Protein AF-A0A150GV22-F1 (afdb_monomer_lite)

InterPro domains:
  IPR053324 Hydrophobic Surface Structural Protein [PTHR48128] (61-179)

Structure (mmCIF, N/CA/C/O backbone):
data_AF-A0A150GV22-F1
#
_entry.id   AF-A0A150GV22-F1
#
loop_
_atom_site.group_PDB
_atom_site.id
_atom_site.type_symbol
_atom_site.label_atom_id
_atom_site.label_alt_id
_atom_site.label_comp_id
_atom_site.label_asym_id
_atom_site.label_entity_id
_atom_site.label_seq_id
_atom_site.pdbx_PDB_ins_code
_atom_site.Cartn_x
_atom_site.Cartn_y
_atom_site.Cartn_z
_atom_site.occupancy
_atom_site.B_iso_or_equiv
_atom_site.auth_seq_id
_atom_site.auth_comp_id
_atom_site.auth_asym_id
_atom_site.auth_atom_id
_atom_site.pdbx_PDB_model_num
ATOM 1 N N . MET A 1 1 ? -44.057 -22.275 -47.783 1.00 47.88 1 MET A N 1
ATOM 2 C CA . MET A 1 1 ? -43.041 -21.551 -48.582 1.00 47.88 1 MET A CA 1
ATOM 3 C C . MET A 1 1 ? -43.698 -20.245 -49.014 1.00 47.88 1 MET A C 1
ATOM 5 O O . MET A 1 1 ? -44.802 -20.353 -49.533 1.00 47.88 1 MET A O 1
ATOM 9 N N . PRO A 1 2 ? -43.151 -19.055 -48.703 1.00 48.06 2 PRO A N 1
ATOM 10 C CA . PRO A 1 2 ? -41.735 -18.721 -48.800 1.00 48.06 2 PRO A CA 1
ATOM 11 C C . PRO A 1 2 ? -41.064 -18.335 -47.472 1.00 48.06 2 PRO A C 1
ATOM 13 O O . PRO A 1 2 ? -41.699 -18.080 -46.454 1.00 48.06 2 PRO A O 1
ATOM 16 N N . LEU A 1 3 ? -39.740 -18.381 -47.546 1.00 42.75 3 LEU A N 1
ATOM 17 C CA . LEU A 1 3 ? -38.721 -18.122 -46.542 1.00 42.75 3 LEU A CA 1
ATOM 18 C C . LEU A 1 3 ? -38.362 -16.625 -46.622 1.00 42.75 3 LEU A C 1
ATOM 20 O O . LEU A 1 3 ? -37.995 -16.167 -47.702 1.00 42.75 3 LEU A O 1
ATOM 24 N N . LEU A 1 4 ? -38.458 -15.864 -45.530 1.00 41.78 4 LEU A N 1
ATOM 25 C CA . LEU A 1 4 ? -37.914 -14.502 -45.458 1.00 41.78 4 LEU A CA 1
ATOM 26 C C . LEU A 1 4 ? -36.919 -14.429 -44.302 1.00 41.78 4 LEU A C 1
ATOM 28 O O . LEU A 1 4 ? -37.244 -14.695 -43.148 1.00 41.78 4 LEU A O 1
ATOM 32 N N . ALA A 1 5 ? -35.674 -14.166 -44.688 1.00 40.81 5 ALA A N 1
ATOM 33 C CA . ALA A 1 5 ? -34.475 -14.237 -43.878 1.00 40.81 5 ALA A CA 1
ATOM 34 C C . ALA A 1 5 ? -34.434 -13.139 -42.806 1.00 40.81 5 ALA A C 1
ATOM 36 O O . ALA A 1 5 ? -34.593 -11.956 -43.104 1.00 40.81 5 ALA A O 1
ATOM 37 N N . ALA A 1 6 ? -34.152 -13.537 -41.566 1.00 40.03 6 ALA A N 1
ATOM 38 C CA . ALA A 1 6 ? -33.748 -12.627 -40.507 1.00 40.03 6 ALA A CA 1
ATOM 39 C C . ALA A 1 6 ? -32.281 -12.229 -40.734 1.00 40.03 6 ALA A C 1
ATOM 41 O O . ALA A 1 6 ? -31.369 -13.029 -40.529 1.00 40.03 6 ALA A O 1
ATOM 42 N N . ILE A 1 7 ? -32.053 -10.998 -41.190 1.00 42.38 7 ILE A N 1
ATOM 43 C CA . ILE A 1 7 ? -30.718 -10.399 -41.252 1.00 42.38 7 ILE A CA 1
ATOM 44 C C . ILE A 1 7 ? -30.379 -9.923 -39.837 1.00 42.38 7 ILE A C 1
ATOM 46 O O . ILE A 1 7 ? -30.923 -8.931 -39.355 1.00 42.38 7 ILE A O 1
ATOM 50 N N . ALA A 1 8 ? -29.501 -10.658 -39.157 1.00 40.72 8 ALA A N 1
ATOM 51 C CA . ALA A 1 8 ? -28.917 -10.231 -37.895 1.00 40.72 8 ALA A CA 1
ATOM 52 C C . ALA A 1 8 ? -27.996 -9.027 -38.153 1.00 40.72 8 ALA A C 1
ATOM 54 O O . ALA A 1 8 ? -26.940 -9.169 -38.772 1.00 40.72 8 ALA A O 1
ATOM 55 N N . LEU A 1 9 ? -28.389 -7.837 -37.685 1.00 42.25 9 LEU A N 1
ATOM 56 C CA . LEU A 1 9 ? -27.465 -6.713 -37.550 1.00 42.25 9 LEU A CA 1
ATOM 57 C C . LEU A 1 9 ? -26.430 -7.079 -36.478 1.00 42.25 9 LEU A C 1
ATOM 59 O O . LEU A 1 9 ? -26.690 -6.982 -35.280 1.00 42.25 9 LEU A O 1
ATOM 63 N N . LEU A 1 10 ? -25.247 -7.505 -36.919 1.00 40.56 10 LEU A N 1
ATOM 64 C CA . LEU A 1 10 ? -24.036 -7.496 -36.108 1.00 40.56 10 LEU A CA 1
ATOM 65 C C . LEU A 1 10 ? -23.731 -6.039 -35.749 1.00 40.56 10 LEU A C 1
ATOM 67 O O . LEU A 1 10 ? -23.222 -5.277 -36.570 1.00 40.56 10 LEU A O 1
ATOM 71 N N . ALA A 1 11 ? -24.074 -5.644 -34.524 1.00 41.84 11 ALA A N 1
ATOM 72 C CA . ALA A 1 11 ? -23.573 -4.416 -33.936 1.00 41.84 11 ALA A CA 1
ATOM 73 C C . ALA A 1 11 ? -22.048 -4.544 -33.823 1.00 41.84 11 ALA A C 1
ATOM 75 O O . ALA A 1 11 ? -21.532 -5.281 -32.983 1.00 41.84 11 ALA A O 1
ATOM 76 N N . LEU A 1 12 ? -21.328 -3.854 -34.708 1.00 45.47 12 LEU A N 1
ATOM 77 C CA . LEU A 1 12 ? -19.899 -3.619 -34.563 1.00 45.47 12 LEU A CA 1
ATOM 78 C C . LEU A 1 12 ? -19.707 -2.800 -33.285 1.00 45.47 12 LEU A C 1
ATOM 80 O O . LEU A 1 12 ? -19.933 -1.592 -33.266 1.00 45.47 12 LEU A O 1
ATOM 84 N N . VAL A 1 13 ? -19.330 -3.479 -32.203 1.00 40.16 13 VAL A N 1
ATOM 85 C CA . VAL A 1 13 ? -18.795 -2.830 -31.008 1.00 40.16 13 VAL A CA 1
ATOM 86 C C . VAL A 1 13 ? -17.559 -2.052 -31.464 1.00 40.16 13 VAL A C 1
ATOM 88 O O . VAL A 1 13 ? -16.665 -2.665 -32.057 1.00 40.16 13 VAL A O 1
ATOM 91 N N . PRO A 1 14 ? -17.481 -0.727 -31.254 1.00 39.31 14 PRO A N 1
ATOM 92 C CA . PRO A 1 14 ? -16.266 0.001 -31.561 1.00 39.31 14 PRO A CA 1
ATOM 93 C C . PRO A 1 14 ? -15.160 -0.568 -30.675 1.00 39.31 14 PRO A C 1
ATOM 95 O O . PRO A 1 14 ? -15.209 -0.466 -29.449 1.00 39.31 14 PRO A O 1
ATOM 98 N N . ILE A 1 15 ? -14.186 -1.219 -31.311 1.00 41.31 15 ILE A N 1
ATOM 99 C CA . ILE A 1 15 ? -12.932 -1.611 -30.678 1.00 41.31 15 ILE A CA 1
ATOM 100 C C . ILE A 1 15 ? -12.346 -0.313 -30.134 1.00 41.31 15 ILE A C 1
ATOM 102 O O . ILE A 1 15 ? -11.991 0.578 -30.906 1.00 41.31 15 ILE A O 1
ATOM 106 N N . ALA A 1 16 ? -12.317 -0.178 -28.808 1.00 37.03 16 ALA A N 1
ATOM 107 C CA . ALA A 1 16 ? -11.602 0.901 -28.159 1.00 37.03 16 ALA A CA 1
ATOM 108 C C . ALA A 1 16 ? -10.156 0.823 -28.651 1.00 37.03 16 ALA A C 1
ATOM 110 O O . ALA A 1 16 ? -9.442 -0.135 -28.353 1.00 37.03 16 ALA A O 1
ATOM 111 N N . VAL A 1 17 ? -9.757 1.791 -29.474 1.00 37.41 17 VAL A N 1
ATOM 112 C CA . VAL A 1 17 ? -8.362 1.973 -29.860 1.00 37.41 17 VAL A CA 1
ATOM 113 C C . VAL A 1 17 ? -7.631 2.231 -28.551 1.00 37.41 17 VAL A C 1
ATOM 115 O O . VAL A 1 17 ? -7.856 3.259 -27.911 1.00 37.41 17 VAL A O 1
ATOM 118 N N . ALA A 1 18 ? -6.854 1.246 -28.097 1.00 40.97 18 ALA A N 1
ATOM 119 C CA . ALA A 1 18 ? -5.985 1.408 -26.947 1.00 40.97 18 ALA A CA 1
ATOM 120 C C . ALA A 1 18 ? -5.143 2.658 -27.210 1.00 40.97 18 ALA A C 1
ATOM 122 O O . ALA A 1 18 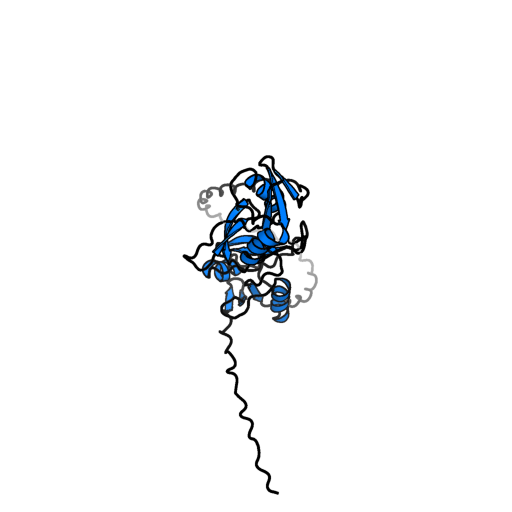? -4.474 2.735 -28.239 1.00 40.97 18 ALA A O 1
ATOM 123 N N . ALA A 1 19 ? -5.251 3.657 -26.332 1.00 43.94 19 ALA A N 1
ATOM 124 C CA . ALA A 1 19 ? -4.360 4.805 -26.368 1.00 43.94 19 ALA A CA 1
ATOM 125 C C . ALA A 1 19 ? -2.926 4.269 -26.444 1.00 43.94 19 ALA A C 1
ATOM 127 O O . ALA A 1 19 ? -2.583 3.385 -25.652 1.00 43.94 19 ALA A O 1
ATOM 128 N N . ASP A 1 20 ? -2.145 4.746 -27.419 1.00 44.72 20 ASP A N 1
ATOM 129 C CA . ASP A 1 20 ? -0.780 4.273 -27.638 1.00 44.72 20 ASP A CA 1
ATOM 130 C C . ASP A 1 20 ? -0.037 4.230 -26.296 1.00 44.72 20 ASP A C 1
ATOM 132 O O . ASP A 1 20 ? -0.056 5.224 -25.552 1.00 44.72 20 ASP A O 1
ATOM 136 N N . PRO A 1 21 ? 0.571 3.085 -25.936 1.00 57.88 21 PRO A N 1
ATOM 137 C CA . PRO A 1 21 ? 1.304 2.990 -24.692 1.00 57.88 21 PRO A CA 1
ATOM 138 C C . PRO A 1 21 ? 2.396 4.058 -24.709 1.00 57.88 21 PRO A C 1
ATOM 140 O O . PRO A 1 21 ? 3.136 4.203 -25.682 1.00 57.88 21 PRO A O 1
ATOM 143 N N . PHE A 1 22 ? 2.464 4.867 -23.651 1.00 66.12 22 PHE A N 1
ATOM 144 C CA . PHE A 1 22 ? 3.476 5.911 -23.561 1.00 66.12 22 PHE A CA 1
ATOM 145 C C . PHE A 1 22 ? 4.839 5.232 -23.407 1.00 66.12 22 PHE A C 1
ATOM 147 O O . PHE A 1 22 ? 5.170 4.739 -22.325 1.00 66.12 22 PHE A O 1
ATOM 154 N N . ILE A 1 23 ? 5.588 5.173 -24.508 1.00 73.50 23 ILE A N 1
ATOM 155 C CA . ILE A 1 23 ? 6.933 4.609 -24.567 1.00 73.50 23 ILE A CA 1
ATOM 156 C C . ILE A 1 23 ? 7.947 5.722 -24.293 1.00 73.50 23 ILE A C 1
ATOM 158 O O . ILE A 1 23 ? 7.987 6.743 -24.982 1.00 73.50 23 ILE A O 1
ATOM 162 N N . HIS A 1 24 ? 8.788 5.512 -23.289 1.00 78.06 24 HIS A N 1
ATOM 163 C CA . HIS A 1 24 ? 9.900 6.376 -22.933 1.00 78.06 24 HIS A CA 1
ATOM 164 C C . HIS A 1 24 ? 11.220 5.647 -23.187 1.00 78.06 24 HIS A C 1
ATOM 166 O O . HIS A 1 24 ? 11.472 4.584 -22.629 1.00 78.06 24 HIS A O 1
ATOM 172 N N . ASN A 1 25 ? 12.083 6.231 -24.013 1.00 78.69 25 ASN A N 1
ATOM 173 C CA . ASN A 1 25 ? 13.433 5.719 -24.223 1.00 78.69 25 ASN A CA 1
ATOM 174 C C . ASN A 1 25 ? 14.358 6.329 -23.168 1.00 78.69 25 ASN A C 1
ATOM 176 O O . ASN A 1 25 ? 14.637 7.529 -23.216 1.00 78.69 25 ASN A O 1
ATOM 180 N N . GLY A 1 26 ? 14.801 5.507 -22.218 1.00 72.50 26 GLY A N 1
ATOM 181 C CA . GLY A 1 26 ? 15.704 5.927 -21.154 1.00 72.50 26 GLY A CA 1
ATOM 182 C C . GLY A 1 26 ? 17.115 6.191 -21.671 1.00 72.50 26 GLY A C 1
ATOM 183 O O . GLY A 1 26 ? 17.544 5.668 -22.706 1.00 72.50 26 GLY A O 1
ATOM 184 N N . LYS A 1 27 ? 17.887 6.988 -20.928 1.00 70.19 27 LYS A N 1
ATOM 185 C CA . LYS A 1 27 ? 19.296 7.267 -21.269 1.00 70.19 27 LYS A CA 1
ATOM 186 C C . LYS A 1 27 ? 20.204 6.044 -21.110 1.00 70.19 27 LYS A C 1
ATOM 188 O O . LYS A 1 27 ? 21.328 6.044 -21.605 1.00 70.19 27 LYS A O 1
ATOM 193 N N . ASP A 1 28 ? 19.718 5.017 -20.421 1.00 73.88 28 ASP A N 1
ATOM 194 C CA . ASP A 1 28 ? 20.345 3.703 -20.267 1.00 73.88 28 ASP A CA 1
ATOM 195 C C . ASP A 1 28 ? 20.201 2.809 -21.514 1.00 73.88 28 ASP A C 1
ATOM 197 O O . ASP A 1 28 ? 20.723 1.695 -21.540 1.00 73.88 28 ASP A O 1
ATOM 201 N N . GLY A 1 29 ? 19.523 3.297 -22.560 1.00 76.31 29 GLY A N 1
ATOM 202 C CA . GLY A 1 29 ? 19.262 2.549 -23.785 1.00 76.31 29 GLY A CA 1
ATOM 203 C C . GLY A 1 29 ? 18.140 1.523 -23.640 1.00 76.31 29 GLY A C 1
ATOM 204 O O . GLY A 1 29 ? 17.947 0.723 -24.553 1.00 76.31 29 GLY A O 1
ATOM 205 N N . CYS A 1 30 ? 17.416 1.528 -22.518 1.00 83.75 30 CYS A N 1
ATOM 206 C CA . CYS A 1 30 ? 16.247 0.692 -22.309 1.00 83.75 30 CYS A CA 1
ATOM 207 C C . CYS A 1 30 ? 14.966 1.445 -22.689 1.00 83.75 30 CYS A C 1
ATOM 209 O O . CYS A 1 30 ? 14.846 2.660 -22.536 1.00 83.75 30 CYS A O 1
ATOM 211 N N . GLU A 1 31 ? 13.990 0.693 -23.171 1.00 86.00 31 GLU A N 1
ATOM 212 C CA . GLU A 1 31 ? 12.644 1.155 -23.459 1.00 86.00 31 GLU A CA 1
ATOM 213 C C . GLU A 1 31 ? 11.758 0.945 -22.226 1.00 86.00 31 GLU A C 1
ATOM 215 O O . GLU A 1 31 ? 11.795 -0.115 -21.593 1.00 86.00 31 GLU A O 1
ATOM 220 N N . TYR A 1 32 ? 10.972 1.957 -21.880 1.00 85.94 32 TYR A N 1
ATOM 221 C CA . TYR A 1 32 ? 10.061 1.957 -20.745 1.00 85.94 32 TYR A CA 1
ATOM 222 C C . TYR A 1 32 ? 8.630 2.165 -21.222 1.00 85.94 32 TYR A C 1
ATOM 224 O O . TYR A 1 32 ? 8.341 3.142 -21.904 1.00 85.94 32 TYR A O 1
ATOM 232 N N . GLU A 1 33 ? 7.724 1.279 -20.831 1.00 85.81 33 GLU A N 1
ATOM 233 C CA . GLU A 1 33 ? 6.316 1.321 -21.218 1.00 85.81 33 GLU A CA 1
ATOM 234 C C . GLU A 1 33 ? 5.434 1.508 -19.983 1.00 85.81 33 GLU A C 1
ATOM 236 O O . GLU A 1 33 ? 5.499 0.717 -19.038 1.00 85.81 33 GLU A O 1
ATOM 241 N N . VAL A 1 34 ? 4.605 2.554 -19.982 1.00 83.06 34 VAL A N 1
ATOM 242 C CA . VAL A 1 34 ? 3.734 2.881 -18.844 1.00 83.06 34 VAL A CA 1
ATOM 243 C C . VAL A 1 34 ? 2.374 2.202 -18.973 1.00 83.06 34 VAL A C 1
ATOM 245 O O . VAL A 1 34 ? 1.646 2.423 -19.941 1.00 83.06 34 VAL A O 1
ATOM 248 N N . HIS A 1 35 ? 1.992 1.462 -17.936 1.00 83.12 35 HIS A N 1
ATOM 249 C CA . HIS A 1 35 ? 0.672 0.868 -17.763 1.00 83.12 35 HIS A CA 1
ATOM 250 C C . HIS A 1 35 ? -0.051 1.554 -16.607 1.00 83.12 35 HIS A C 1
ATOM 252 O O . HIS A 1 35 ? 0.340 1.408 -15.452 1.00 83.12 35 HIS A O 1
ATOM 258 N N . ASN A 1 36 ? -1.095 2.328 -16.896 1.00 77.94 36 ASN A N 1
ATOM 259 C CA . ASN A 1 36 ? -1.808 3.105 -15.884 1.00 77.94 36 ASN A CA 1
ATOM 260 C C . ASN A 1 36 ? -3.326 3.107 -16.091 1.00 77.94 36 ASN A C 1
ATOM 262 O O . ASN A 1 36 ? -3.851 2.448 -16.988 1.00 77.94 36 ASN A O 1
ATOM 266 N N . ALA A 1 37 ? -4.045 3.846 -15.242 1.00 70.19 37 ALA A N 1
ATOM 267 C CA . ALA A 1 37 ? -5.506 3.925 -15.296 1.00 70.19 37 ALA A CA 1
ATOM 268 C C . ALA A 1 37 ? -6.018 4.452 -16.648 1.00 70.19 37 ALA A C 1
ATOM 270 O O . ALA A 1 37 ? -7.035 3.980 -17.150 1.00 70.19 37 ALA A O 1
ATOM 271 N N . LEU A 1 38 ? -5.287 5.384 -17.272 1.00 63.56 38 LEU A N 1
ATOM 272 C CA . LEU A 1 38 ? -5.687 6.020 -18.532 1.00 63.56 38 LEU A CA 1
ATOM 273 C C . LEU A 1 38 ? -5.722 5.037 -19.710 1.00 63.56 38 LEU A C 1
ATOM 275 O O . LEU A 1 38 ? -6.539 5.206 -20.609 1.00 63.56 38 LEU A O 1
ATOM 279 N N . CYS A 1 39 ? -4.880 4.000 -19.697 1.00 65.69 39 CYS A N 1
ATOM 280 C CA . CYS A 1 39 ? -4.912 2.917 -20.684 1.00 65.69 39 CYS A CA 1
ATOM 281 C C . CYS A 1 39 ? -5.620 1.647 -20.173 1.00 65.69 39 CYS A C 1
ATOM 283 O O . CYS A 1 39 ? -5.450 0.577 -20.756 1.00 65.69 39 CYS A O 1
ATOM 285 N N . ASN A 1 40 ? -6.399 1.741 -19.083 1.00 67.88 40 ASN A N 1
ATOM 286 C CA . ASN A 1 40 ? -7.003 0.595 -18.386 1.00 67.88 40 ASN A CA 1
ATOM 287 C C . ASN A 1 40 ? -5.975 -0.520 -18.077 1.00 67.88 40 ASN A C 1
ATOM 289 O O . ASN A 1 40 ? -6.243 -1.725 -18.168 1.00 67.88 40 ASN A O 1
ATOM 293 N N . GLY A 1 41 ? -4.750 -0.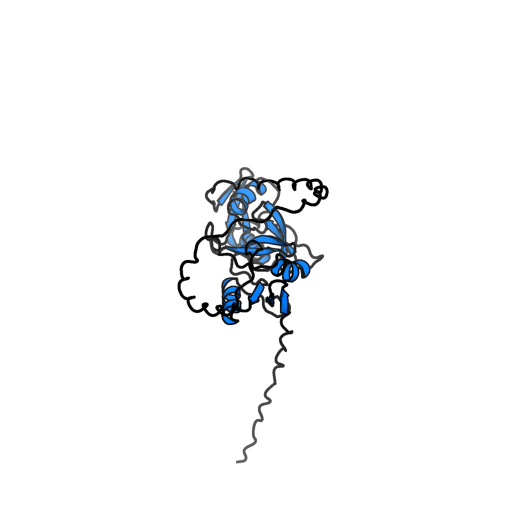096 -17.770 1.00 75.44 41 GLY A N 1
ATOM 294 C CA . GLY A 1 41 ? -3.568 -0.934 -17.633 1.00 75.44 41 GLY A CA 1
ATOM 295 C C . GLY A 1 41 ? -3.182 -1.243 -16.193 1.00 75.44 41 GLY A C 1
ATOM 296 O O . GLY A 1 41 ? -2.207 -1.951 -16.011 1.00 75.44 41 GLY A O 1
ATOM 297 N N . GLN A 1 42 ? -3.898 -0.747 -15.180 1.00 81.38 42 GLN A N 1
ATOM 298 C CA . GLN A 1 42 ? -3.599 -1.068 -13.778 1.00 81.38 42 GLN A CA 1
ATOM 299 C C . GLN A 1 42 ? -3.812 -2.553 -13.503 1.00 81.38 42 GLN A C 1
ATOM 301 O O . GLN A 1 42 ? -4.777 -3.131 -14.003 1.00 81.38 42 GLN A O 1
ATOM 306 N N . ARG A 1 43 ? -2.909 -3.169 -12.743 1.00 86.31 43 ARG A N 1
ATOM 307 C CA . ARG A 1 43 ? -2.944 -4.601 -12.420 1.00 86.31 43 ARG A CA 1
ATOM 308 C C . ARG A 1 43 ? -2.488 -4.826 -10.982 1.00 86.31 43 ARG A C 1
ATOM 310 O O . ARG A 1 43 ? -1.820 -3.968 -10.401 1.00 86.31 43 ARG A O 1
ATOM 317 N N . ASP A 1 44 ? -2.832 -5.985 -10.430 1.00 91.69 44 ASP A N 1
ATOM 318 C CA . ASP A 1 44 ? -2.150 -6.507 -9.246 1.00 91.69 44 ASP A CA 1
ATOM 319 C C . ASP A 1 44 ? -0.673 -6.788 -9.559 1.00 91.69 44 ASP A C 1
ATOM 321 O O . ASP A 1 44 ? -0.251 -6.817 -10.721 1.00 91.69 44 ASP A O 1
ATOM 325 N N . TRP A 1 45 ? 0.133 -6.953 -8.513 1.00 92.06 45 TRP A N 1
ATOM 326 C CA . TRP A 1 45 ? 1.583 -7.033 -8.658 1.00 92.06 45 TRP A CA 1
ATOM 327 C C . TRP A 1 45 ? 2.035 -8.251 -9.478 1.00 92.06 45 TRP A C 1
ATOM 329 O O . TRP A 1 45 ? 2.950 -8.128 -10.293 1.00 92.06 45 TRP A O 1
ATOM 339 N N . ASP A 1 46 ? 1.390 -9.412 -9.319 1.00 91.94 46 ASP A N 1
ATOM 340 C CA . ASP A 1 46 ? 1.765 -10.623 -10.061 1.00 91.94 46 ASP A CA 1
ATOM 341 C C . ASP A 1 46 ? 1.459 -10.480 -11.542 1.00 91.94 46 ASP A C 1
ATOM 343 O O . ASP A 1 46 ? 2.310 -10.751 -12.393 1.00 91.94 46 ASP A O 1
ATOM 347 N N . VAL A 1 47 ? 0.254 -10.005 -11.857 1.00 92.88 47 VAL A N 1
ATOM 348 C CA . VAL A 1 47 ? -0.163 -9.787 -13.238 1.00 92.88 47 VAL A CA 1
ATOM 349 C C . VAL A 1 47 ? 0.688 -8.697 -13.887 1.00 92.88 47 VAL A C 1
ATOM 351 O O . VAL A 1 47 ? 1.029 -8.830 -15.064 1.00 92.88 47 VAL A O 1
ATOM 354 N N . ALA A 1 48 ? 1.101 -7.663 -13.149 1.00 91.12 48 ALA A N 1
ATOM 355 C CA . ALA A 1 48 ? 2.035 -6.649 -13.637 1.00 91.12 48 ALA A CA 1
ATOM 356 C C . ALA A 1 48 ? 3.407 -7.252 -13.997 1.00 91.12 48 ALA A C 1
ATOM 358 O O . ALA A 1 48 ? 3.895 -7.054 -15.114 1.00 91.12 48 ALA A O 1
ATOM 359 N N . VAL A 1 49 ? 3.998 -8.049 -13.097 1.00 92.56 49 VAL A N 1
ATOM 360 C CA . VAL A 1 49 ? 5.273 -8.748 -13.339 1.00 92.56 49 VAL A CA 1
ATOM 361 C C . VAL A 1 49 ? 5.173 -9.661 -14.559 1.00 92.56 49 VAL A C 1
ATOM 363 O O . VAL A 1 49 ? 5.996 -9.561 -15.473 1.00 92.56 49 VAL A O 1
ATOM 366 N N . MET A 1 50 ? 4.141 -10.507 -14.613 1.00 92.31 50 MET A N 1
ATOM 367 C CA . MET A 1 50 ? 3.912 -11.418 -15.735 1.00 92.31 50 MET A CA 1
ATOM 368 C C . MET A 1 50 ? 3.705 -10.664 -17.051 1.00 92.31 50 MET A C 1
ATOM 370 O O . MET A 1 50 ? 4.248 -11.063 -18.081 1.00 92.31 50 MET A O 1
ATOM 374 N N . SER A 1 51 ? 2.969 -9.550 -17.032 1.00 91.06 51 SER A N 1
ATOM 375 C CA . SER A 1 51 ? 2.720 -8.732 -18.225 1.00 91.06 51 SER A CA 1
ATOM 376 C C . SER A 1 51 ? 4.015 -8.183 -18.821 1.00 91.06 51 SER A C 1
ATOM 378 O O . SER A 1 51 ? 4.187 -8.212 -20.040 1.00 91.06 51 SER A O 1
ATOM 380 N N . CYS A 1 52 ? 4.953 -7.728 -17.986 1.00 90.88 52 CYS A N 1
ATOM 381 C CA . CYS A 1 52 ? 6.248 -7.250 -18.468 1.00 90.88 52 CYS A CA 1
ATOM 382 C C . CYS A 1 52 ? 7.144 -8.393 -18.969 1.00 90.88 52 CYS A C 1
ATOM 384 O O . CYS A 1 52 ? 7.796 -8.250 -20.006 1.00 90.88 52 CYS A O 1
ATOM 386 N N . GLN A 1 53 ? 7.125 -9.547 -18.294 1.00 92.12 53 GLN A N 1
ATOM 387 C CA . GLN A 1 53 ? 7.862 -10.742 -18.723 1.00 92.12 53 GLN A CA 1
ATOM 388 C C . GLN A 1 53 ? 7.394 -11.253 -20.090 1.00 92.12 53 GLN A C 1
ATOM 390 O O . GLN A 1 53 ? 8.219 -11.538 -20.958 1.00 92.12 53 GLN A O 1
ATOM 395 N N . LEU A 1 54 ? 6.079 -11.298 -20.327 1.00 89.88 54 LEU A N 1
ATOM 396 C CA . LEU A 1 54 ? 5.501 -11.701 -21.616 1.00 89.88 54 LEU A CA 1
ATOM 397 C C . LEU A 1 54 ? 5.920 -10.783 -22.775 1.00 89.88 54 LEU A C 1
ATOM 399 O O . LEU A 1 54 ? 5.982 -11.226 -23.919 1.00 89.88 54 LEU A O 1
ATOM 403 N N . LYS A 1 55 ? 6.264 -9.523 -22.489 1.00 86.75 55 LYS A N 1
ATOM 404 C CA . LYS A 1 55 ? 6.778 -8.553 -23.471 1.00 86.75 55 LYS A CA 1
ATOM 405 C C . LYS A 1 55 ? 8.291 -8.657 -23.713 1.00 86.75 55 LYS A C 1
ATOM 407 O O . LYS A 1 55 ? 8.857 -7.876 -24.488 1.00 86.75 55 LYS A O 1
ATOM 412 N N . GLY A 1 56 ? 8.952 -9.626 -23.077 1.00 87.50 56 GLY A N 1
ATOM 413 C CA . GLY A 1 56 ? 10.399 -9.820 -23.148 1.00 87.50 56 GLY A CA 1
ATOM 414 C C . GLY A 1 56 ? 11.183 -8.784 -22.343 1.00 87.50 56 GLY A C 1
ATOM 415 O O . GLY A 1 56 ? 12.320 -8.476 -22.696 1.00 87.50 56 GLY A O 1
ATOM 416 N N . GLY A 1 57 ? 10.560 -8.213 -21.311 1.00 88.81 57 GLY A N 1
ATOM 417 C CA . GLY A 1 57 ? 11.174 -7.277 -20.379 1.00 88.81 57 GLY A CA 1
ATOM 418 C C . GLY A 1 57 ? 10.952 -7.699 -18.929 1.00 88.81 57 GLY A C 1
ATOM 419 O O . GLY A 1 57 ? 10.623 -8.843 -18.625 1.00 88.81 57 GLY A O 1
ATOM 420 N N . GLU A 1 58 ? 11.111 -6.753 -18.020 1.00 90.38 58 GLU A N 1
ATOM 421 C CA . GLU A 1 58 ? 10.818 -6.908 -16.598 1.00 90.38 58 GLU A CA 1
ATOM 422 C C . GLU A 1 58 ? 10.089 -5.667 -16.087 1.00 90.38 58 GLU A C 1
ATOM 424 O O . GLU A 1 58 ? 10.075 -4.630 -16.745 1.00 90.38 58 GLU A O 1
ATOM 429 N N . MET A 1 59 ? 9.452 -5.746 -14.923 1.00 89.69 59 MET A N 1
ATOM 430 C CA . MET A 1 59 ? 8.915 -4.539 -14.300 1.00 89.69 59 MET A CA 1
ATOM 431 C C . MET A 1 59 ? 10.080 -3.629 -13.866 1.00 89.69 59 MET A C 1
ATOM 433 O O . MET A 1 59 ? 11.156 -4.102 -13.497 1.00 89.69 59 MET A O 1
ATOM 437 N N . ALA A 1 60 ? 9.907 -2.314 -13.916 1.00 86.81 60 ALA A N 1
ATOM 438 C CA . ALA A 1 60 ? 10.958 -1.377 -13.538 1.00 86.81 60 ALA A CA 1
ATOM 439 C C . ALA A 1 60 ? 11.171 -1.355 -12.007 1.00 86.81 60 ALA A C 1
ATOM 441 O O . ALA A 1 60 ? 10.220 -1.313 -11.224 1.00 86.81 60 ALA A O 1
ATOM 442 N N . GLY A 1 61 ? 12.435 -1.410 -11.575 1.00 79.31 61 GLY A N 1
ATOM 443 C CA . GLY A 1 61 ? 12.844 -1.366 -10.163 1.00 79.31 61 GLY A CA 1
ATOM 444 C C . GLY A 1 61 ? 13.213 0.039 -9.654 1.00 79.31 61 GLY A C 1
ATOM 445 O O . GLY A 1 61 ? 13.167 1.016 -10.399 1.00 79.31 61 GLY A O 1
ATOM 446 N N . TYR A 1 62 ? 13.604 0.125 -8.375 1.00 66.25 62 TYR A N 1
ATOM 447 C CA . TYR A 1 62 ? 14.165 1.330 -7.726 1.00 66.25 62 TYR A CA 1
ATOM 448 C C . TYR A 1 62 ? 15.662 1.521 -8.139 1.00 66.25 62 TYR A C 1
ATOM 450 O O . TYR A 1 62 ? 16.282 0.566 -8.617 1.00 66.25 62 TYR A O 1
ATOM 458 N N . PRO A 1 63 ? 16.287 2.707 -7.963 1.00 52.25 63 PRO A N 1
ATOM 459 C CA . PRO A 1 63 ? 17.596 3.094 -8.492 1.00 52.25 63 PRO A CA 1
ATOM 460 C C . PRO A 1 63 ? 18.821 2.406 -7.875 1.00 52.25 63 PRO A C 1
ATOM 462 O O . PRO A 1 63 ? 19.943 2.867 -8.078 1.00 52.25 63 PRO A O 1
ATOM 465 N N . ASP A 1 64 ? 18.639 1.316 -7.135 1.00 52.25 64 ASP A N 1
ATOM 466 C CA . ASP A 1 64 ? 19.764 0.515 -6.641 1.00 52.25 64 ASP A CA 1
ATOM 467 C C . ASP A 1 64 ? 20.293 -0.448 -7.722 1.00 52.25 64 ASP A C 1
ATOM 469 O O . ASP A 1 64 ? 21.352 -1.054 -7.555 1.00 52.25 64 ASP A O 1
ATOM 473 N N . SER A 1 65 ? 19.592 -0.569 -8.858 1.00 42.91 65 SER A N 1
ATOM 474 C CA . SER A 1 65 ? 20.101 -1.275 -10.034 1.00 42.91 65 SER A CA 1
ATOM 475 C C . SER A 1 65 ? 20.981 -0.342 -10.879 1.00 42.91 65 SER A C 1
ATOM 477 O O . SER A 1 65 ? 20.487 0.684 -11.351 1.00 42.91 65 SER A O 1
ATOM 479 N N . PRO A 1 66 ? 22.254 -0.694 -11.156 1.00 43.31 66 PRO A N 1
ATOM 480 C CA . PRO A 1 66 ? 23.170 0.117 -11.969 1.00 43.31 66 PRO A CA 1
ATOM 481 C C . PRO A 1 66 ? 22.714 0.282 -13.428 1.00 43.31 66 PRO A C 1
ATOM 483 O O . PRO A 1 66 ? 23.313 1.047 -14.179 1.00 43.31 66 PRO A O 1
ATOM 486 N N . CYS A 1 67 ? 21.661 -0.435 -13.827 1.00 37.88 67 CYS A N 1
ATOM 487 C CA . CYS A 1 67 ? 21.050 -0.349 -15.142 1.00 37.88 67 CYS A CA 1
ATOM 488 C C . CYS A 1 67 ? 19.779 0.504 -15.161 1.00 37.88 67 CYS A C 1
ATOM 490 O O . CYS A 1 67 ? 19.231 0.659 -16.240 1.00 37.88 67 CYS A O 1
ATOM 492 N N . ALA A 1 68 ? 19.250 0.978 -14.028 1.00 43.44 68 ALA A N 1
ATOM 493 C CA . ALA A 1 68 ? 18.021 1.769 -13.979 1.00 43.44 68 ALA A CA 1
ATOM 494 C C . ALA A 1 68 ? 18.359 3.260 -13.911 1.00 43.44 68 ALA A C 1
ATOM 496 O O . ALA A 1 68 ? 18.917 3.727 -12.916 1.00 43.44 68 ALA A O 1
ATOM 497 N N . GLU A 1 69 ? 18.010 4.025 -14.953 1.00 52.25 69 GLU A N 1
ATOM 498 C CA . GLU A 1 69 ? 17.917 5.477 -14.792 1.00 52.25 69 GLU A CA 1
ATOM 499 C C . GLU A 1 69 ? 16.994 5.752 -13.599 1.00 52.25 69 GLU A C 1
ATOM 501 O O . GLU A 1 69 ? 15.940 5.125 -13.459 1.00 52.25 69 GLU A O 1
ATOM 506 N N . LYS A 1 70 ? 17.426 6.656 -12.714 1.00 50.19 70 LYS A N 1
ATOM 507 C CA . LYS A 1 70 ? 16.888 6.882 -11.362 1.00 50.19 70 LYS A CA 1
ATOM 508 C C . LYS A 1 70 ? 15.397 7.241 -11.297 1.00 50.19 70 LYS A C 1
ATOM 510 O O . LYS A 1 70 ? 14.836 7.410 -10.220 1.00 50.19 70 LYS A O 1
ATOM 515 N N . ASP A 1 71 ? 14.787 7.360 -12.463 1.00 59.59 71 ASP A N 1
ATOM 516 C CA . ASP A 1 71 ? 13.745 8.305 -12.760 1.00 59.59 71 ASP A CA 1
ATOM 517 C C . ASP A 1 71 ? 12.688 7.726 -13.706 1.00 59.59 71 ASP A C 1
ATOM 519 O O . ASP A 1 71 ? 11.686 8.380 -13.907 1.00 59.59 71 ASP A O 1
ATOM 523 N N . ALA A 1 72 ? 12.786 6.494 -14.222 1.00 65.31 72 ALA A N 1
ATOM 524 C CA . ALA A 1 72 ? 11.709 5.985 -15.084 1.00 65.31 72 ALA A CA 1
ATOM 525 C C . ALA A 1 72 ? 10.387 5.810 -14.313 1.00 65.31 72 ALA A C 1
ATOM 527 O O . ALA A 1 72 ? 9.377 6.393 -14.684 1.00 65.31 72 ALA A O 1
ATOM 528 N N . VAL A 1 73 ? 10.377 5.085 -13.186 1.00 73.12 73 VAL A N 1
ATOM 529 C CA . VAL A 1 73 ? 9.149 4.956 -12.371 1.00 73.12 73 VAL A CA 1
ATOM 530 C C . VAL A 1 73 ? 8.775 6.298 -11.735 1.00 73.12 73 VAL A C 1
ATOM 532 O O . VAL A 1 73 ? 7.610 6.676 -11.734 1.00 73.12 73 VAL A O 1
ATOM 535 N N . ASN A 1 74 ? 9.752 7.065 -11.247 1.00 73.50 74 ASN A N 1
ATOM 536 C CA . ASN A 1 74 ? 9.485 8.348 -10.597 1.00 73.50 74 ASN A CA 1
ATOM 537 C C . ASN A 1 74 ? 8.965 9.419 -11.581 1.00 73.50 74 ASN A C 1
ATOM 539 O O . ASN A 1 74 ? 8.008 10.129 -11.297 1.00 73.50 74 ASN A O 1
ATOM 543 N N . GLU A 1 75 ? 9.537 9.544 -12.772 1.00 70.06 75 GLU A N 1
ATOM 544 C CA . GLU A 1 75 ? 9.065 10.497 -13.778 1.00 70.06 75 GLU A CA 1
ATOM 545 C C . GLU A 1 75 ? 7.770 10.049 -14.424 1.00 70.06 75 GLU A C 1
ATOM 547 O O . GLU A 1 75 ? 6.889 10.877 -14.643 1.00 70.06 75 GLU A O 1
ATOM 552 N N . LEU A 1 76 ? 7.639 8.761 -14.728 1.00 72.56 76 LEU A N 1
ATOM 553 C CA . LEU A 1 76 ? 6.480 8.274 -15.458 1.00 72.56 76 LEU A CA 1
ATOM 554 C C . LEU A 1 76 ? 5.268 8.078 -14.553 1.00 72.56 76 LEU A C 1
ATOM 556 O O . LEU A 1 76 ? 4.153 8.204 -15.045 1.00 72.56 76 LEU A O 1
ATOM 560 N N . CYS A 1 77 ? 5.459 7.843 -13.254 1.00 75.88 77 CYS A N 1
ATOM 561 C CA . CYS A 1 77 ? 4.360 7.695 -12.304 1.00 75.88 77 CYS A CA 1
ATOM 562 C C . CYS A 1 77 ? 4.167 8.939 -11.432 1.00 75.88 77 CYS A C 1
ATOM 564 O O . CYS A 1 77 ? 3.106 9.561 -11.474 1.00 75.88 77 CYS A O 1
ATOM 566 N N . THR A 1 78 ? 5.197 9.386 -10.706 1.00 68.81 78 THR A N 1
ATOM 567 C CA . THR A 1 78 ? 5.067 10.490 -9.738 1.00 68.81 78 THR A CA 1
ATOM 568 C C . THR A 1 78 ? 4.716 11.822 -10.408 1.00 68.81 78 THR A C 1
ATOM 570 O O . THR A 1 78 ? 3.828 12.534 -9.933 1.00 68.81 78 THR A O 1
ATOM 573 N N . LYS A 1 79 ? 5.338 12.181 -11.549 1.00 70.50 79 LYS A N 1
ATOM 574 C CA . LYS A 1 79 ? 4.965 13.429 -12.264 1.00 70.50 79 LYS A CA 1
ATOM 575 C C . LYS A 1 79 ? 3.531 13.383 -12.796 1.00 70.50 79 LYS A C 1
ATOM 577 O O . LYS A 1 79 ? 2.904 14.431 -12.926 1.00 70.50 79 LYS A O 1
ATOM 582 N N . ARG A 1 80 ? 3.004 12.186 -13.068 1.00 67.19 80 ARG A N 1
ATOM 583 C CA . ARG A 1 80 ? 1.616 11.964 -13.501 1.00 67.19 80 ARG A CA 1
ATOM 584 C C . ARG A 1 80 ? 0.636 11.819 -12.340 1.00 67.19 80 ARG A C 1
ATOM 586 O O . ARG A 1 80 ? -0.554 11.672 -12.590 1.00 67.19 80 ARG A O 1
ATOM 593 N N . LYS A 1 81 ? 1.121 11.904 -11.097 1.00 73.25 81 LYS A N 1
ATOM 594 C CA . LYS A 1 81 ? 0.347 11.664 -9.875 1.00 73.25 81 LYS A CA 1
ATOM 595 C C . LYS A 1 81 ? -0.259 10.256 -9.810 1.00 73.25 81 LYS A C 1
ATOM 597 O O . LYS A 1 81 ? -1.273 10.055 -9.150 1.00 73.25 81 LYS A O 1
ATOM 602 N N . ASP A 1 82 ? 0.394 9.296 -10.458 1.00 77.44 82 ASP A N 1
ATOM 603 C CA . ASP A 1 82 ? 0.058 7.880 -10.383 1.00 77.44 82 ASP A CA 1
ATOM 604 C C . ASP A 1 82 ? 0.817 7.218 -9.222 1.00 77.44 82 ASP A C 1
ATOM 606 O O . ASP A 1 82 ? 1.984 7.521 -8.962 1.00 77.44 82 ASP A O 1
ATOM 610 N N . THR A 1 83 ? 0.159 6.267 -8.563 1.00 84.81 83 THR A N 1
ATOM 611 C CA . THR A 1 83 ? 0.790 5.311 -7.646 1.00 84.81 83 THR A CA 1
ATOM 612 C C . THR A 1 83 ? 1.221 4.081 -8.452 1.00 84.81 83 THR A C 1
ATOM 614 O O . THR A 1 83 ? 0.414 3.561 -9.229 1.00 84.81 83 THR A O 1
ATOM 617 N N . CYS A 1 84 ? 2.467 3.618 -8.293 1.00 87.81 84 CYS A N 1
ATOM 618 C CA . CYS A 1 84 ? 3.038 2.574 -9.154 1.00 87.81 84 CYS A CA 1
ATOM 619 C C . CYS A 1 84 ? 3.750 1.438 -8.428 1.00 87.81 84 CYS A C 1
ATOM 621 O O . CYS A 1 84 ? 4.562 1.696 -7.542 1.00 87.81 84 CYS A O 1
ATOM 623 N N . TRP A 1 85 ? 3.547 0.200 -8.887 1.00 91.38 85 TRP A N 1
ATOM 624 C CA . TRP A 1 85 ? 4.352 -0.945 -8.463 1.00 91.38 85 TRP A CA 1
ATOM 625 C C . TRP A 1 85 ? 5.833 -0.761 -8.797 1.00 91.38 85 TRP A C 1
ATOM 627 O O . TRP A 1 85 ? 6.202 -0.202 -9.831 1.00 91.38 85 TRP A O 1
ATOM 637 N N . VAL A 1 86 ? 6.680 -1.294 -7.918 1.00 89.38 86 VAL A N 1
ATOM 638 C CA . VAL A 1 86 ? 8.131 -1.352 -8.079 1.00 89.38 86 VAL A CA 1
ATOM 639 C C . VAL A 1 86 ? 8.566 -2.812 -8.135 1.00 89.38 86 VAL A C 1
ATOM 641 O O . VAL A 1 86 ? 8.111 -3.648 -7.348 1.00 89.38 86 VAL A O 1
ATOM 644 N N . ASN A 1 87 ? 9.481 -3.127 -9.054 1.00 89.12 87 ASN A N 1
ATOM 645 C CA . ASN A 1 87 ? 10.060 -4.461 -9.176 1.00 89.12 87 ASN A CA 1
ATOM 646 C C . ASN A 1 87 ? 11.044 -4.750 -8.038 1.00 89.12 87 ASN A C 1
ATOM 648 O O . ASN A 1 87 ? 12.255 -4.558 -8.153 1.00 89.12 87 ASN A O 1
ATOM 652 N N . LYS A 1 88 ? 10.493 -5.179 -6.906 1.00 88.69 88 LYS A N 1
ATOM 653 C CA . LYS A 1 88 ? 11.226 -5.685 -5.752 1.00 88.69 88 LYS A CA 1
ATOM 654 C C . LYS A 1 88 ? 10.434 -6.850 -5.156 1.00 88.69 88 LYS A C 1
ATOM 656 O O . LYS A 1 88 ? 9.206 -6.745 -5.098 1.00 88.69 88 LYS A O 1
ATOM 661 N N . PRO A 1 89 ? 11.097 -7.931 -4.702 1.00 88.81 89 PRO A N 1
ATOM 662 C CA . PRO A 1 89 ? 10.405 -9.082 -4.137 1.00 88.81 89 PRO A CA 1
ATOM 663 C C . PRO A 1 89 ? 9.407 -8.681 -3.038 1.00 88.81 89 PRO A C 1
ATOM 665 O O . PRO A 1 89 ? 9.722 -7.786 -2.240 1.00 88.81 89 PRO A O 1
ATOM 668 N N . PRO A 1 90 ? 8.225 -9.322 -2.981 1.00 89.44 90 PRO A N 1
ATOM 669 C CA . PRO A 1 90 ? 7.267 -9.089 -1.913 1.00 89.44 90 PRO A CA 1
ATOM 670 C C . PRO A 1 90 ? 7.875 -9.394 -0.543 1.00 89.44 90 PRO A C 1
ATOM 672 O O . PRO A 1 90 ? 8.637 -10.350 -0.381 1.00 89.44 90 PRO A O 1
ATOM 675 N N . VAL A 1 91 ? 7.510 -8.593 0.452 1.00 87.31 91 VAL A N 1
ATOM 676 C CA . VAL A 1 91 ? 7.809 -8.879 1.856 1.00 87.31 91 VAL A CA 1
ATOM 677 C C . VAL A 1 91 ? 6.736 -9.833 2.363 1.00 87.31 91 VAL A C 1
ATOM 679 O O . VAL A 1 91 ? 5.548 -9.596 2.151 1.00 87.31 91 VAL A O 1
ATOM 682 N N . LEU A 1 92 ? 7.162 -10.926 2.995 1.00 84.06 92 LEU A N 1
ATOM 683 C CA . LEU A 1 92 ? 6.264 -11.933 3.574 1.00 84.06 92 LEU A CA 1
ATOM 684 C C . LEU A 1 92 ? 6.111 -11.776 5.092 1.00 84.06 92 LEU A C 1
ATOM 686 O O . LEU A 1 92 ? 5.224 -12.379 5.694 1.00 84.06 92 LEU A O 1
ATOM 690 N N . GLU A 1 93 ? 6.972 -10.967 5.711 1.00 69.81 93 GLU A N 1
ATOM 691 C CA . GLU A 1 93 ? 6.868 -10.620 7.122 1.00 69.81 93 GLU A CA 1
ATOM 692 C C . GLU A 1 93 ? 5.608 -9.766 7.328 1.00 69.81 93 GLU A C 1
ATOM 694 O O . GLU A 1 93 ? 5.458 -8.678 6.766 1.00 69.81 93 GLU A O 1
ATOM 699 N N . HIS A 1 94 ? 4.665 -10.306 8.097 1.00 67.38 94 HIS A N 1
ATOM 700 C CA . HIS A 1 94 ? 3.329 -9.745 8.300 1.00 67.38 94 HIS A CA 1
ATOM 701 C C . HIS A 1 94 ? 2.438 -9.748 7.044 1.00 67.38 94 HIS A C 1
ATOM 703 O O . HIS A 1 94 ? 1.583 -8.880 6.893 1.00 67.38 94 HIS A O 1
ATOM 709 N N . GLY A 1 95 ? 2.548 -10.771 6.198 1.00 72.12 95 GLY A N 1
ATOM 710 C CA . GLY A 1 95 ? 1.592 -11.010 5.119 1.00 72.12 95 GLY A CA 1
ATOM 711 C C . GLY A 1 95 ? 2.127 -10.476 3.805 1.00 72.12 95 GLY A C 1
ATOM 712 O O . GLY A 1 95 ? 3.094 -9.717 3.772 1.00 72.12 95 GLY A O 1
ATOM 713 N N . ARG A 1 96 ? 1.545 -10.925 2.694 1.00 82.38 96 ARG A N 1
ATOM 714 C CA . ARG A 1 96 ? 2.136 -10.696 1.376 1.00 82.38 96 ARG A CA 1
ATOM 715 C C . ARG A 1 96 ? 1.938 -9.247 0.928 1.00 82.38 96 ARG A C 1
ATOM 717 O O . ARG A 1 96 ? 0.863 -8.878 0.454 1.00 82.38 96 ARG A O 1
ATOM 724 N N . ARG A 1 97 ? 2.994 -8.439 1.046 1.00 84.75 97 ARG A N 1
ATOM 725 C CA . ARG A 1 97 ? 2.981 -7.032 0.633 1.00 84.75 97 ARG A CA 1
ATOM 726 C C . ARG A 1 97 ? 4.029 -6.724 -0.427 1.00 84.75 97 ARG A C 1
ATOM 728 O O . ARG A 1 97 ? 5.144 -7.242 -0.404 1.00 84.75 97 ARG A O 1
ATOM 735 N N . CYS A 1 98 ? 3.659 -5.850 -1.345 1.00 89.62 98 CYS A N 1
ATOM 736 C CA . CYS A 1 98 ? 4.421 -5.477 -2.517 1.00 89.62 98 CYS A CA 1
ATOM 737 C C . CYS A 1 98 ? 4.871 -4.019 -2.426 1.00 89.62 98 CYS A C 1
ATOM 739 O O . CYS A 1 98 ? 4.206 -3.176 -1.824 1.00 89.62 98 CYS A O 1
ATOM 741 N N . HIS A 1 99 ? 6.042 -3.742 -2.998 1.00 89.38 99 HIS A N 1
ATOM 742 C CA . HIS A 1 99 ? 6.641 -2.412 -2.985 1.00 89.38 99 HIS A CA 1
ATOM 743 C C . HIS A 1 99 ? 6.018 -1.544 -4.078 1.00 89.38 99 HIS A C 1
ATOM 745 O O . HIS A 1 99 ? 5.940 -1.969 -5.231 1.00 89.38 99 HIS A O 1
ATOM 751 N N . LEU A 1 100 ? 5.643 -0.315 -3.736 1.00 88.00 100 LEU A N 1
ATOM 752 C CA . LEU A 1 100 ? 5.139 0.688 -4.674 1.00 88.00 100 LEU A CA 1
ATOM 753 C C . LEU A 1 100 ? 5.681 2.086 -4.342 1.00 88.00 100 LEU A C 1
ATOM 755 O O . LEU A 1 100 ? 6.258 2.308 -3.279 1.00 88.00 100 LEU A O 1
ATOM 759 N N . LEU A 1 101 ? 5.476 3.031 -5.251 1.00 85.38 101 LEU A N 1
ATOM 760 C CA . LEU A 1 101 ? 5.717 4.456 -5.049 1.00 85.38 101 LEU A CA 1
ATOM 761 C C . LEU A 1 101 ? 4.388 5.203 -5.030 1.00 85.38 101 LEU A C 1
ATOM 763 O O . LEU A 1 101 ? 3.553 4.987 -5.909 1.00 85.38 101 LEU A O 1
ATOM 767 N N . SER A 1 102 ? 4.207 6.085 -4.045 1.00 82.19 102 SER A N 1
ATOM 768 C CA . SER A 1 102 ? 3.069 7.007 -4.007 1.00 82.19 102 SER A CA 1
ATOM 769 C C . SER A 1 102 ? 3.147 8.037 -5.140 1.00 82.19 102 SER A C 1
ATOM 771 O O . SER A 1 102 ? 4.208 8.269 -5.722 1.00 82.19 102 SER A O 1
ATOM 773 N N . GLN A 1 103 ? 2.041 8.742 -5.382 1.00 77.62 103 GLN A N 1
ATOM 774 C CA . GLN A 1 103 ? 1.962 9.897 -6.291 1.00 77.62 103 GLN A CA 1
ATOM 775 C C . GLN A 1 103 ? 2.922 11.066 -5.942 1.00 77.62 103 GLN A C 1
ATOM 777 O O . GLN A 1 103 ? 3.052 12.017 -6.717 1.00 77.62 103 GLN A O 1
ATOM 782 N N . GLU A 1 104 ? 3.564 11.042 -4.769 1.00 74.81 104 GLU A N 1
ATOM 783 C CA . GLU A 1 104 ? 4.602 11.984 -4.319 1.00 74.81 104 GLU A CA 1
ATOM 784 C C . GLU A 1 104 ? 6.018 11.385 -4.344 1.00 74.81 104 GLU A C 1
ATOM 786 O O . GLU A 1 104 ? 6.982 12.084 -4.037 1.00 74.81 104 GLU A O 1
ATOM 791 N N . GLY A 1 105 ? 6.163 10.115 -4.734 1.00 75.69 105 GLY A N 1
ATOM 792 C CA . GLY A 1 105 ? 7.451 9.436 -4.858 1.00 75.69 105 GLY A CA 1
ATOM 793 C C . GLY A 1 105 ? 7.950 8.824 -3.551 1.00 75.69 105 GLY A C 1
ATOM 794 O O . GLY A 1 105 ? 9.124 8.464 -3.455 1.00 75.69 105 GLY A O 1
ATOM 795 N N . TYR A 1 106 ? 7.087 8.691 -2.540 1.00 78.81 106 TYR A N 1
ATOM 796 C CA . TYR A 1 106 ? 7.441 7.989 -1.310 1.00 78.81 106 TYR A CA 1
ATOM 797 C C . TYR A 1 106 ? 7.321 6.473 -1.508 1.00 78.81 106 TYR A C 1
ATOM 799 O O . TYR A 1 106 ? 6.297 6.014 -2.022 1.00 78.81 106 TYR A O 1
ATOM 807 N N . PRO A 1 107 ? 8.339 5.682 -1.119 1.00 82.00 107 PRO A N 1
ATOM 808 C CA . PRO A 1 107 ? 8.248 4.230 -1.157 1.00 82.00 107 PRO A CA 1
ATOM 809 C C . PRO A 1 107 ? 7.253 3.745 -0.100 1.00 82.00 107 PRO A C 1
ATOM 811 O O . PRO A 1 107 ? 7.343 4.127 1.062 1.00 82.00 107 PRO A O 1
ATOM 814 N N . LEU A 1 108 ? 6.326 2.884 -0.507 1.00 81.94 108 LEU A N 1
ATOM 815 C CA . LEU A 1 108 ? 5.297 2.294 0.343 1.00 81.94 108 LEU A CA 1
ATOM 816 C C . LEU A 1 108 ? 5.278 0.771 0.170 1.00 81.94 108 LEU A C 1
ATOM 818 O O . LEU A 1 108 ? 5.719 0.228 -0.848 1.00 81.94 108 LEU A O 1
ATOM 822 N N . LEU A 1 109 ? 4.739 0.085 1.172 1.00 83.12 109 LEU A N 1
ATOM 823 C CA . LEU A 1 109 ? 4.502 -1.348 1.191 1.00 83.12 109 LEU A CA 1
ATOM 824 C C . LEU A 1 109 ? 2.999 -1.585 1.409 1.00 83.12 109 LEU A C 1
ATOM 826 O O . LEU A 1 109 ? 2.449 -1.242 2.455 1.00 83.12 109 LEU A O 1
ATOM 830 N N . GLN A 1 110 ? 2.317 -2.146 0.411 1.00 83.12 110 GLN A N 1
ATOM 831 C CA . GLN A 1 110 ? 0.868 -2.398 0.467 1.00 83.12 110 GLN A CA 1
ATOM 832 C C . GLN A 1 110 ? 0.519 -3.792 -0.068 1.00 83.12 110 GLN A C 1
ATOM 834 O O . GLN A 1 110 ? 1.381 -4.503 -0.579 1.00 83.12 110 GLN A O 1
ATOM 839 N N . GLY A 1 111 ? -0.733 -4.225 0.096 1.00 82.69 111 GLY A N 1
ATOM 840 C CA . GLY A 1 111 ? -1.178 -5.545 -0.361 1.00 82.69 111 GLY A CA 1
ATOM 841 C C . GLY A 1 111 ? -1.009 -5.714 -1.872 1.00 82.69 111 GLY A C 1
ATOM 842 O O . GLY A 1 111 ? -1.367 -4.828 -2.639 1.00 82.69 111 GLY A O 1
ATOM 843 N N . CYS A 1 112 ? -0.482 -6.857 -2.310 1.00 87.94 112 CYS A N 1
ATOM 844 C CA . CYS A 1 112 ? -0.143 -7.098 -3.720 1.00 87.94 112 CYS A CA 1
ATOM 845 C C . CYS A 1 112 ? -1.350 -7.143 -4.675 1.00 87.94 112 CYS A C 1
ATOM 847 O O . CYS A 1 112 ? -1.166 -7.072 -5.884 1.00 87.94 112 CYS A O 1
ATOM 849 N N . GLU A 1 113 ? -2.567 -7.262 -4.143 1.00 84.81 113 GLU A N 1
ATOM 850 C CA . GLU A 1 113 ? -3.822 -7.393 -4.900 1.00 84.81 113 GLU A CA 1
ATOM 851 C C . GLU A 1 113 ? -4.375 -6.053 -5.411 1.00 84.81 113 GLU A C 1
ATOM 853 O O . GLU A 1 113 ? -5.394 -6.009 -6.105 1.00 84.81 113 GLU A O 1
ATOM 858 N N . GLN A 1 114 ? -3.736 -4.940 -5.046 1.00 84.12 114 GLN A N 1
ATOM 859 C CA . GLN A 1 114 ? -4.178 -3.618 -5.467 1.00 84.12 114 GLN A CA 1
ATOM 860 C C . GLN A 1 114 ? -4.006 -3.426 -6.975 1.00 84.12 114 GLN A C 1
ATOM 862 O O . GLN A 1 114 ? -2.973 -3.750 -7.550 1.00 84.12 114 GLN A O 1
ATOM 867 N N . GLN A 1 115 ? -5.007 -2.824 -7.610 1.00 86.50 115 GLN A N 1
ATOM 868 C CA . GLN A 1 115 ? -4.916 -2.407 -9.005 1.00 86.50 115 GLN A CA 1
ATOM 869 C C . GLN A 1 115 ? -4.204 -1.055 -9.056 1.00 86.50 115 GLN A C 1
ATOM 871 O O . GLN A 1 115 ? -4.822 -0.011 -8.848 1.00 86.50 115 GLN A O 1
ATOM 876 N N . VAL A 1 116 ? -2.895 -1.064 -9.297 1.00 86.81 116 VAL A N 1
ATOM 877 C CA . VAL A 1 116 ? -2.107 0.169 -9.448 1.00 86.81 116 VAL A CA 1
ATOM 878 C C . VAL A 1 116 ? -1.328 0.157 -10.754 1.00 86.81 116 VAL A C 1
ATOM 880 O O . VAL A 1 116 ? -1.257 -0.848 -11.466 1.00 86.81 116 VAL A O 1
ATOM 883 N N . SER A 1 117 ? -0.809 1.327 -11.110 1.00 88.38 117 SER A N 1
ATOM 884 C CA . SER A 1 117 ? -0.037 1.514 -12.331 1.00 88.38 117 SER A CA 1
ATOM 885 C C . SER A 1 117 ? 1.325 0.810 -12.207 1.00 88.38 117 SER A C 1
ATOM 887 O O . SER A 1 117 ? 1.773 0.469 -11.114 1.00 88.38 117 SER A O 1
ATOM 889 N N . TYR A 1 118 ? 2.006 0.554 -13.316 1.00 89.50 118 TYR A N 1
ATOM 890 C CA . TYR A 1 118 ? 3.356 -0.010 -13.321 1.00 89.50 118 TYR A CA 1
ATOM 891 C C . TYR A 1 118 ? 4.081 0.362 -14.611 1.00 89.50 118 TYR A C 1
ATOM 893 O O . TYR A 1 118 ? 3.476 0.814 -15.584 1.00 89.50 118 TYR A O 1
ATOM 901 N N . VAL A 1 119 ? 5.398 0.184 -14.617 1.00 89.62 119 VAL A N 1
ATOM 902 C CA . VAL A 1 119 ? 6.237 0.461 -15.785 1.00 89.62 119 VAL A CA 1
ATOM 903 C C . VAL A 1 119 ? 6.961 -0.818 -16.171 1.00 89.62 119 VAL A C 1
ATOM 905 O O . VAL A 1 119 ? 7.658 -1.405 -15.342 1.00 89.62 119 VAL A O 1
ATOM 908 N N . CYS A 1 120 ? 6.808 -1.250 -17.419 1.00 90.19 120 CYS A N 1
ATOM 909 C CA . CYS A 1 120 ? 7.640 -2.304 -17.985 1.00 90.19 120 CYS A CA 1
ATOM 910 C C . CYS A 1 120 ? 8.931 -1.702 -18.530 1.00 90.19 120 CYS A C 1
ATOM 912 O O . CYS A 1 120 ? 8.922 -0.621 -19.107 1.00 90.19 120 CYS A O 1
ATOM 914 N N . LYS A 1 121 ? 10.037 -2.414 -18.356 1.00 89.06 121 LYS A N 1
ATOM 915 C CA . LYS A 1 121 ? 11.368 -2.062 -18.830 1.00 89.06 121 LYS A CA 1
ATOM 916 C C . LYS A 1 121 ? 11.876 -3.155 -19.760 1.00 89.06 121 LYS A C 1
ATOM 918 O O . LYS A 1 121 ? 11.867 -4.333 -19.405 1.00 89.06 121 LYS A O 1
ATOM 923 N N . LYS A 1 122 ? 12.395 -2.761 -20.917 1.00 89.25 122 LYS A N 1
ATOM 924 C CA . LYS A 1 122 ? 13.014 -3.652 -21.895 1.00 89.25 122 LYS A CA 1
ATOM 925 C C . LYS A 1 122 ? 14.349 -3.083 -22.344 1.00 89.25 122 LYS A C 1
ATOM 927 O O . LYS A 1 122 ? 14.403 -2.041 -22.982 1.00 89.25 122 LYS A O 1
ATOM 932 N N . CYS A 1 123 ? 15.437 -3.773 -22.034 1.00 83.94 123 CYS A N 1
ATOM 933 C CA . CYS A 1 123 ? 16.763 -3.378 -22.499 1.00 83.94 123 CYS A CA 1
ATOM 934 C C . CYS A 1 123 ? 17.173 -4.214 -23.714 1.00 83.94 123 CYS A C 1
ATOM 936 O O . CYS A 1 123 ? 16.855 -5.406 -23.763 1.00 83.94 123 CYS A O 1
ATOM 938 N N . PRO A 1 124 ? 17.916 -3.646 -24.677 1.00 77.19 124 PRO A N 1
ATOM 939 C CA . PRO A 1 124 ? 18.572 -4.442 -25.698 1.00 77.19 124 PRO A CA 1
ATOM 940 C C . PRO A 1 124 ? 19.524 -5.421 -25.005 1.00 77.19 124 PRO A C 1
ATOM 942 O O . PRO A 1 124 ? 20.454 -5.024 -24.302 1.00 77.19 124 PRO A O 1
ATOM 945 N N . THR A 1 125 ? 19.280 -6.719 -25.173 1.00 65.00 125 THR A N 1
ATOM 946 C CA . THR A 1 125 ? 20.196 -7.755 -24.695 1.00 65.00 125 THR A CA 1
ATOM 947 C C . THR A 1 125 ? 21.542 -7.536 -25.367 1.00 65.00 125 THR A C 1
ATOM 949 O O . THR A 1 125 ? 21.615 -7.552 -26.597 1.00 65.00 125 THR A O 1
ATOM 952 N N . ALA A 1 126 ? 22.603 -7.329 -24.584 1.00 54.03 126 ALA A N 1
ATOM 953 C CA . ALA A 1 126 ? 23.954 -7.291 -25.119 1.00 54.03 126 ALA A CA 1
ATOM 954 C C . ALA A 1 126 ? 24.192 -8.586 -25.904 1.00 54.03 126 ALA A C 1
ATOM 956 O O . ALA A 1 126 ? 24.230 -9.672 -25.323 1.00 54.03 126 ALA A O 1
ATOM 957 N N . THR A 1 127 ? 24.329 -8.484 -27.226 1.00 48.94 127 THR A N 1
ATOM 958 C CA . THR A 1 127 ? 24.818 -9.589 -28.046 1.00 48.94 127 THR A CA 1
ATOM 959 C C . THR A 1 127 ? 26.131 -10.043 -27.410 1.00 48.94 127 THR A C 1
ATOM 961 O O . THR A 1 127 ? 27.004 -9.189 -27.209 1.00 48.94 127 THR A O 1
ATOM 964 N N . PRO A 1 128 ? 26.303 -11.324 -27.031 1.00 49.12 128 PRO A N 1
ATOM 965 C CA . PRO A 1 128 ? 27.565 -11.773 -26.468 1.00 49.12 128 PRO A CA 1
ATOM 966 C C . PRO A 1 128 ? 28.660 -11.423 -27.473 1.00 49.12 128 PRO A C 1
ATOM 968 O O . PRO A 1 128 ? 28.645 -11.882 -28.616 1.00 49.12 128 PRO A O 1
ATOM 971 N N . LYS A 1 129 ? 29.569 -10.530 -27.069 1.00 48.44 129 LYS A N 1
ATOM 972 C CA . LYS A 1 129 ? 30.715 -10.134 -27.886 1.00 48.44 129 LYS A CA 1
ATOM 973 C C . LYS A 1 129 ? 31.417 -11.426 -28.322 1.00 48.44 129 LYS A C 1
ATOM 975 O O . LYS A 1 129 ? 31.712 -12.238 -27.441 1.00 48.44 129 LYS A O 1
ATOM 980 N N . PRO A 1 130 ? 31.669 -11.649 -29.628 1.00 53.03 130 PRO A N 1
ATOM 981 C CA . PRO A 1 130 ? 32.335 -12.860 -30.080 1.00 53.03 130 PRO A CA 1
ATOM 982 C C . PRO A 1 130 ? 33.635 -13.016 -29.299 1.00 53.03 130 PRO A C 1
ATOM 984 O O . PRO A 1 130 ? 34.433 -12.078 -29.197 1.00 53.03 130 PRO A O 1
ATOM 987 N N . THR A 1 131 ? 33.794 -14.185 -28.685 1.00 43.97 131 THR A N 1
ATOM 988 C CA . THR A 1 131 ? 34.970 -14.548 -27.904 1.00 43.97 131 THR A CA 1
ATOM 989 C C . THR A 1 131 ? 36.193 -14.312 -28.794 1.00 43.97 131 THR A C 1
ATOM 991 O O . THR A 1 131 ? 36.266 -14.909 -29.872 1.00 43.97 131 THR A O 1
ATOM 994 N N . PRO A 1 132 ? 37.129 -13.412 -28.435 1.00 58.62 132 PRO A N 1
ATOM 995 C CA . PRO A 1 132 ? 38.318 -13.217 -29.248 1.00 58.62 132 PRO A CA 1
ATOM 996 C C . PRO A 1 132 ? 39.057 -14.554 -29.347 1.00 58.62 132 PRO A C 1
ATOM 998 O O . PRO A 1 132 ? 39.327 -15.205 -28.336 1.00 58.62 132 PRO A O 1
ATOM 1001 N N . LYS A 1 133 ? 39.332 -14.980 -30.585 1.00 54.06 133 LYS A N 1
ATOM 1002 C CA . LYS A 1 133 ? 40.091 -16.196 -30.895 1.00 54.06 133 LYS A CA 1
ATOM 1003 C C . LYS A 1 133 ? 41.398 -16.179 -30.085 1.00 54.06 133 LYS A C 1
ATOM 1005 O O . LYS A 1 133 ? 42.051 -15.134 -30.069 1.00 54.06 133 LYS A O 1
ATOM 1010 N N . PRO A 1 134 ? 41.787 -17.284 -29.423 1.00 55.62 134 PRO A N 1
ATOM 1011 C CA . PRO A 1 134 ? 42.984 -17.314 -28.592 1.00 55.62 134 PRO A CA 1
ATOM 1012 C C . PRO A 1 134 ? 44.206 -16.867 -29.396 1.00 55.62 134 PRO A C 1
ATOM 1014 O O . PRO A 1 134 ? 44.535 -17.435 -30.440 1.00 55.62 134 PRO A O 1
ATOM 1017 N N . THR A 1 135 ? 44.852 -15.813 -28.908 1.00 53.19 135 THR A N 1
ATOM 1018 C CA . THR A 1 135 ? 46.097 -15.275 -29.450 1.00 53.19 135 THR A CA 1
ATOM 1019 C C . THR A 1 135 ? 47.207 -16.317 -29.261 1.00 53.19 135 THR A C 1
ATOM 1021 O O . THR A 1 135 ? 47.344 -16.847 -28.154 1.00 53.19 135 THR A O 1
ATOM 1024 N N . PRO A 1 136 ? 48.014 -16.639 -30.290 1.00 66.00 136 PRO A N 1
ATOM 1025 C CA . PRO A 1 136 ? 49.157 -17.531 -30.129 1.00 66.00 136 PRO A CA 1
ATOM 1026 C C . PRO A 1 136 ? 50.127 -17.008 -29.062 1.00 66.00 136 PRO A C 1
ATOM 1028 O O . PRO A 1 136 ? 50.373 -15.805 -28.958 1.00 66.00 136 PRO A O 1
ATOM 1031 N N . LYS A 1 137 ? 50.682 -17.937 -28.278 1.00 52.25 137 LYS A N 1
ATOM 1032 C CA . LYS A 1 137 ? 51.662 -17.692 -27.211 1.00 52.25 137 LYS A CA 1
ATOM 1033 C C . LYS A 1 137 ? 52.861 -16.886 -27.750 1.00 52.25 137 LYS A C 1
ATOM 1035 O O . LYS A 1 137 ? 53.423 -17.284 -28.771 1.00 52.25 137 LYS A O 1
ATOM 1040 N N . PRO A 1 138 ? 53.279 -15.791 -27.090 1.00 60.16 138 PRO A N 1
ATOM 1041 C CA . PRO A 1 138 ? 54.391 -14.978 -27.567 1.00 60.16 138 PRO A CA 1
ATOM 1042 C C . PRO A 1 138 ? 55.722 -15.734 -27.473 1.00 60.16 138 PRO A C 1
ATOM 1044 O O . PRO A 1 138 ? 56.024 -16.387 -26.472 1.00 60.16 138 PRO A O 1
ATOM 1047 N N . THR A 1 139 ? 56.528 -15.610 -28.525 1.00 59.59 139 THR A N 1
ATOM 1048 C CA . THR A 1 139 ? 57.942 -15.993 -28.570 1.00 59.59 139 THR A CA 1
ATOM 1049 C C . THR A 1 139 ? 58.769 -15.066 -27.666 1.00 59.59 139 THR A C 1
ATOM 1051 O O . THR A 1 139 ? 58.524 -13.856 -27.650 1.00 59.59 139 THR A O 1
ATOM 1054 N N . PRO A 1 140 ? 59.755 -15.585 -26.909 1.00 62.84 140 PRO A N 1
ATOM 1055 C CA . PRO A 1 140 ? 60.604 -14.753 -26.064 1.00 62.84 140 PRO A CA 1
ATOM 1056 C C . PRO A 1 140 ? 61.452 -13.797 -26.914 1.00 62.84 140 PRO A C 1
ATOM 1058 O O . PRO A 1 140 ? 62.132 -14.202 -27.857 1.00 62.84 140 PRO A O 1
ATOM 1061 N N . LYS A 1 141 ? 61.393 -12.508 -26.568 1.00 58.62 141 LYS A N 1
ATOM 1062 C CA . LYS A 1 141 ? 62.158 -11.430 -27.202 1.00 58.62 141 LYS A CA 1
ATOM 1063 C C . LYS A 1 141 ? 63.585 -11.398 -26.625 1.00 58.62 141 LYS A C 1
ATOM 1065 O O . LYS A 1 141 ? 63.724 -11.494 -25.406 1.00 58.62 141 LYS A O 1
ATOM 1070 N N . PRO A 1 142 ? 64.633 -11.238 -27.453 1.00 67.94 142 PRO A N 1
ATOM 1071 C CA . PRO A 1 142 ? 65.999 -11.085 -26.969 1.00 67.94 142 PRO A CA 1
ATOM 1072 C C . PRO A 1 142 ? 66.227 -9.755 -26.231 1.00 67.94 142 PRO A C 1
ATOM 1074 O O . PRO A 1 142 ? 65.506 -8.769 -26.406 1.00 67.94 142 PRO A O 1
ATOM 1077 N N . THR A 1 143 ? 67.255 -9.799 -25.389 1.00 52.66 143 THR A N 1
ATOM 1078 C CA . THR A 1 143 ? 67.749 -8.827 -24.405 1.00 52.66 143 THR A CA 1
ATOM 1079 C C . THR A 1 143 ? 67.959 -7.397 -24.943 1.00 52.66 143 THR A C 1
ATOM 1081 O O . THR A 1 143 ? 68.350 -7.216 -26.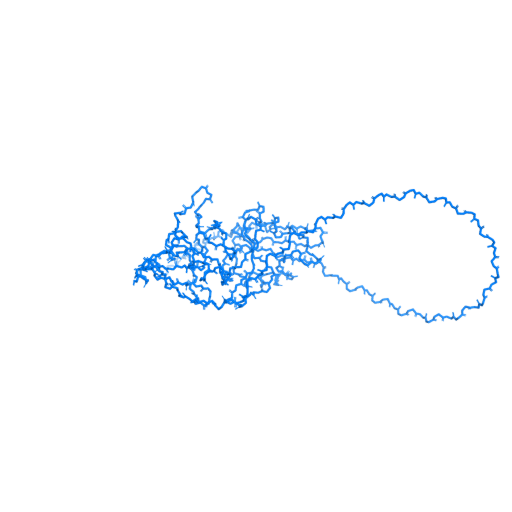098 1.00 52.66 143 THR A O 1
ATOM 1084 N N . PRO A 1 144 ? 67.728 -6.355 -24.115 1.00 63.41 144 PRO A N 1
ATOM 1085 C CA . PRO A 1 144 ? 67.796 -4.954 -24.536 1.00 63.41 144 PRO A CA 1
ATOM 1086 C C . PRO A 1 144 ? 69.232 -4.412 -24.664 1.00 63.41 144 PRO A C 1
ATOM 1088 O O . PRO A 1 144 ? 70.114 -4.742 -23.874 1.00 63.41 144 PRO A O 1
ATOM 1091 N N . LYS A 1 145 ? 69.436 -3.510 -25.637 1.00 63.53 145 LYS A N 1
ATOM 1092 C CA . LYS A 1 145 ? 70.637 -2.669 -25.812 1.00 63.53 145 LYS A CA 1
ATOM 1093 C C . LYS A 1 145 ? 70.453 -1.333 -25.055 1.00 63.53 145 LYS A C 1
ATOM 1095 O O . LYS A 1 145 ? 69.322 -0.846 -25.009 1.00 63.53 145 LYS A O 1
ATOM 1100 N N . PRO A 1 146 ? 71.512 -0.739 -24.466 1.00 62.84 146 PRO A N 1
ATOM 1101 C CA . PRO A 1 146 ? 71.395 0.421 -23.582 1.00 62.84 146 PRO A CA 1
ATOM 1102 C C . PRO A 1 146 ? 70.864 1.711 -24.232 1.00 62.84 146 PRO A C 1
ATOM 1104 O O . PRO A 1 146 ? 71.083 2.008 -25.406 1.00 62.84 146 PRO A O 1
ATOM 1107 N N . THR A 1 147 ? 70.182 2.453 -23.361 1.00 53.91 147 THR A N 1
ATOM 1108 C CA . THR A 1 147 ? 69.459 3.732 -23.441 1.00 53.91 147 THR A CA 1
ATOM 1109 C C . THR A 1 147 ? 70.253 4.951 -23.926 1.00 53.91 147 THR A C 1
ATOM 1111 O O . THR A 1 147 ? 71.363 5.180 -23.446 1.00 53.91 147 THR A O 1
ATOM 1114 N N . PRO A 1 148 ? 69.621 5.846 -24.710 1.00 66.44 148 PRO A N 1
ATOM 1115 C CA . PRO A 1 148 ? 69.947 7.272 -24.732 1.00 66.44 148 PRO A CA 1
ATOM 1116 C C . PRO A 1 148 ? 69.173 8.086 -23.677 1.00 66.44 148 PRO A C 1
ATOM 1118 O O . PRO A 1 148 ? 68.084 7.722 -23.239 1.00 66.44 148 PRO A O 1
ATOM 1121 N N . LYS A 1 149 ? 69.802 9.199 -23.295 1.00 58.78 149 LYS A N 1
ATOM 1122 C CA . LYS A 1 149 ? 69.548 10.131 -22.183 1.00 58.78 149 LYS A CA 1
ATOM 1123 C C . LYS A 1 149 ? 68.143 10.782 -22.190 1.00 58.78 149 LYS A C 1
ATOM 1125 O O . LYS A 1 149 ? 67.674 11.155 -23.263 1.00 58.78 149 LYS A O 1
ATOM 1130 N N . PRO A 1 150 ? 67.504 10.997 -21.021 1.00 67.81 150 PRO A N 1
ATOM 1131 C CA . PRO A 1 150 ? 66.207 11.669 -20.941 1.00 67.81 150 PRO A CA 1
ATOM 1132 C C . PRO A 1 150 ? 66.300 13.171 -21.255 1.00 67.81 150 PRO A C 1
ATOM 1134 O O . PRO A 1 150 ? 67.186 13.875 -20.766 1.00 67.81 150 PRO A O 1
ATOM 1137 N N . THR A 1 151 ? 65.351 13.649 -22.059 1.00 65.50 151 THR A N 1
ATOM 1138 C CA . THR A 1 151 ? 65.001 15.064 -22.265 1.00 65.50 151 THR A CA 1
ATOM 1139 C C . THR A 1 151 ? 64.221 15.628 -21.066 1.00 65.50 151 THR A C 1
ATOM 1141 O O . THR A 1 151 ? 63.542 14.866 -20.376 1.00 65.50 151 THR A O 1
ATOM 1144 N N . PRO A 1 152 ? 64.307 16.946 -20.803 1.00 68.44 152 PRO A N 1
ATOM 1145 C CA . PRO A 1 152 ? 63.767 17.563 -19.593 1.00 68.44 152 PRO A CA 1
ATOM 1146 C C . PRO A 1 152 ? 62.235 17.516 -19.519 1.00 68.44 152 PRO A C 1
ATOM 1148 O O . PRO A 1 152 ? 61.527 17.701 -20.508 1.00 68.44 152 PRO A O 1
ATOM 1151 N N . THR A 1 153 ? 61.750 17.274 -18.304 1.00 60.28 153 THR A N 1
ATOM 1152 C CA . THR A 1 153 ? 60.344 17.243 -17.886 1.00 60.28 153 THR A CA 1
ATOM 1153 C C . THR A 1 153 ? 59.705 18.637 -17.905 1.00 60.28 153 THR A C 1
ATOM 1155 O O . THR A 1 153 ? 60.296 19.559 -17.341 1.00 60.28 153 THR A O 1
ATOM 1158 N N . PRO A 1 154 ? 58.494 18.809 -18.469 1.00 70.56 154 PRO A N 1
ATOM 1159 C CA . PRO A 1 154 ? 57.712 20.029 -18.282 1.00 70.56 154 PRO A CA 1
ATOM 1160 C C . PRO A 1 154 ? 57.156 20.136 -16.851 1.00 70.56 154 PRO A C 1
ATOM 1162 O O . PRO A 1 154 ? 56.806 19.129 -16.231 1.00 70.56 154 PRO A O 1
ATOM 1165 N N . GLU A 1 155 ? 57.078 21.369 -16.344 1.00 67.44 155 GLU A N 1
ATOM 1166 C CA . GLU A 1 155 ? 56.541 21.715 -15.021 1.00 67.44 155 GLU A CA 1
ATOM 1167 C C . GLU A 1 155 ? 55.086 21.244 -14.826 1.00 67.44 155 GLU A C 1
ATOM 1169 O O . GLU A 1 155 ? 54.260 21.362 -15.739 1.00 67.44 155 GLU A O 1
ATOM 1174 N N . PRO A 1 156 ? 54.727 20.757 -13.624 1.00 71.12 156 PRO A N 1
ATOM 1175 C CA . PRO A 1 156 ? 53.351 20.413 -13.309 1.00 71.12 156 PRO A CA 1
ATOM 1176 C C . PRO A 1 156 ? 52.480 21.669 -13.156 1.00 71.12 156 PRO A C 1
ATOM 1178 O O . PRO A 1 156 ? 52.780 22.580 -12.384 1.00 71.12 156 PRO A O 1
ATOM 1181 N N . LYS A 1 157 ? 51.345 21.681 -13.866 1.00 70.75 157 LYS A N 1
ATOM 1182 C CA . LYS A 1 157 ? 50.249 22.641 -13.661 1.00 70.75 157 LYS A CA 1
ATOM 1183 C C . LYS A 1 157 ? 49.689 22.520 -12.231 1.00 70.75 157 LYS A C 1
ATOM 1185 O O . LYS A 1 157 ? 49.599 21.402 -11.719 1.00 70.75 157 LYS A O 1
ATOM 1190 N N . PRO A 1 158 ? 49.247 23.630 -11.611 1.00 71.31 158 PRO A N 1
ATOM 1191 C CA . PRO A 1 158 ? 48.686 23.615 -10.267 1.00 71.31 158 PRO A CA 1
ATOM 1192 C C . PRO A 1 158 ? 47.441 22.727 -10.179 1.00 71.31 158 PRO A C 1
ATOM 1194 O O . PRO A 1 158 ? 46.539 22.781 -11.018 1.00 71.31 158 PRO A O 1
ATOM 1197 N N . THR A 1 159 ? 47.412 21.912 -9.131 1.00 64.38 159 THR A N 1
ATOM 1198 C CA . THR A 1 159 ? 46.306 21.038 -8.751 1.00 64.38 159 THR A CA 1
ATOM 1199 C C . THR A 1 159 ? 45.090 21.863 -8.309 1.00 64.38 159 THR A C 1
ATOM 1201 O O . THR A 1 159 ? 45.228 22.757 -7.469 1.00 64.38 159 THR A O 1
ATOM 1204 N N . PRO A 1 160 ? 43.880 21.587 -8.831 1.00 72.00 160 PRO A N 1
ATOM 1205 C CA . PRO A 1 160 ? 42.667 22.210 -8.326 1.00 72.00 160 PRO A CA 1
ATOM 1206 C C . PRO A 1 160 ? 42.400 21.772 -6.882 1.00 72.00 160 PRO A C 1
ATOM 1208 O O . PRO A 1 160 ? 42.576 20.611 -6.507 1.00 72.00 160 PRO A O 1
ATOM 1211 N N . LYS A 1 161 ? 41.982 22.745 -6.071 1.00 69.06 161 LYS A N 1
ATOM 1212 C CA . LYS A 1 161 ? 41.642 22.588 -4.656 1.00 69.06 161 LYS A CA 1
ATOM 1213 C C . LYS A 1 161 ? 40.513 21.549 -4.512 1.00 69.06 161 LYS A C 1
ATOM 1215 O O . LYS A 1 161 ? 39.550 21.627 -5.275 1.00 69.06 161 LYS A O 1
ATOM 1220 N N . PRO A 1 162 ? 40.600 20.596 -3.567 1.00 70.25 162 PRO A N 1
ATOM 1221 C CA . PRO A 1 162 ? 39.565 19.586 -3.391 1.00 70.25 162 PRO A CA 1
ATOM 1222 C C . PRO A 1 162 ? 38.225 20.242 -3.047 1.00 70.25 162 PRO A C 1
ATOM 1224 O O . PRO A 1 162 ? 38.133 21.075 -2.143 1.00 70.25 162 PRO A O 1
ATOM 1227 N N . THR A 1 163 ? 37.192 19.854 -3.788 1.00 65.19 163 THR A N 1
ATOM 1228 C CA . THR A 1 163 ? 35.796 20.158 -3.486 1.00 65.19 163 THR A CA 1
ATOM 1229 C C . THR A 1 163 ? 35.432 19.574 -2.116 1.00 65.19 163 THR A C 1
ATOM 1231 O O . THR A 1 163 ? 35.836 18.448 -1.807 1.00 65.19 163 THR A O 1
ATOM 1234 N N . PRO A 1 164 ? 34.691 20.315 -1.272 1.00 71.00 164 PRO A N 1
ATOM 1235 C CA . PRO A 1 164 ? 34.263 19.816 0.026 1.00 71.00 164 PRO A CA 1
ATOM 1236 C C . PRO A 1 164 ? 33.446 18.533 -0.143 1.00 71.00 164 PRO A C 1
ATOM 1238 O O . PRO A 1 164 ? 32.576 18.427 -1.010 1.00 71.00 164 PRO A O 1
ATOM 1241 N N . LYS A 1 165 ? 33.779 17.541 0.683 1.00 64.81 165 LYS A N 1
ATOM 1242 C CA . LYS A 1 165 ? 33.104 16.246 0.737 1.00 64.81 165 LYS A CA 1
ATOM 1243 C C . LYS A 1 165 ? 31.614 16.478 1.038 1.00 64.81 165 LYS A C 1
ATOM 1245 O O . LYS A 1 165 ? 31.331 17.241 1.961 1.00 64.81 165 LYS A O 1
ATOM 1250 N N . PRO A 1 166 ? 30.683 15.841 0.304 1.00 67.81 166 PRO A N 1
ATOM 1251 C CA . PRO A 1 166 ? 29.264 15.900 0.628 1.00 67.81 166 PRO A CA 1
ATOM 1252 C C . PRO A 1 166 ? 29.052 15.515 2.090 1.00 67.81 166 PRO A C 1
ATOM 1254 O O . PRO A 1 166 ? 29.629 14.525 2.556 1.00 67.81 166 PRO A O 1
ATOM 1257 N N . GLU A 1 167 ? 28.249 16.305 2.800 1.00 62.03 167 GLU A N 1
ATOM 1258 C CA . GLU A 1 167 ? 27.807 15.973 4.149 1.00 62.03 167 GLU A CA 1
ATOM 1259 C C . GLU A 1 167 ? 27.236 14.547 4.166 1.00 62.03 167 GLU A C 1
ATOM 1261 O O . GLU A 1 167 ? 26.506 14.159 3.242 1.00 62.03 167 GLU A O 1
ATOM 1266 N N . PRO A 1 168 ? 27.587 13.731 5.174 1.00 64.12 168 PRO A N 1
ATOM 1267 C CA . PRO A 1 168 ? 27.024 12.403 5.304 1.00 64.12 168 PRO A CA 1
ATOM 1268 C C . PRO A 1 168 ? 25.502 12.517 5.395 1.00 64.12 168 PRO A C 1
ATOM 1270 O O . PRO A 1 168 ? 24.957 13.186 6.271 1.00 64.12 168 PRO A O 1
ATOM 1273 N N . LYS A 1 169 ? 24.829 11.854 4.451 1.00 60.06 169 LYS A N 1
ATOM 1274 C CA . LYS A 1 169 ? 23.376 11.701 4.424 1.00 60.06 169 LYS A CA 1
ATOM 1275 C C . LYS A 1 169 ? 22.916 11.212 5.809 1.00 60.06 169 LYS A C 1
ATOM 1277 O O . LYS A 1 169 ? 23.565 10.303 6.336 1.00 60.06 169 LYS A O 1
ATOM 1282 N N . PRO A 1 170 ? 21.848 11.786 6.396 1.00 63.62 170 PRO A N 1
ATOM 1283 C CA . PRO A 1 170 ? 21.375 11.391 7.716 1.00 63.62 170 PRO A CA 1
ATOM 1284 C C . PRO A 1 170 ? 21.210 9.876 7.778 1.00 63.62 170 PRO A C 1
ATOM 1286 O O . PRO A 1 170 ? 20.601 9.262 6.897 1.00 63.62 170 PRO A O 1
ATOM 1289 N N . THR A 1 171 ? 21.816 9.281 8.801 1.00 49.28 171 THR A N 1
ATOM 1290 C CA . THR A 1 171 ? 21.705 7.859 9.101 1.00 49.28 171 THR A CA 1
ATOM 1291 C C . THR A 1 171 ? 20.220 7.509 9.222 1.00 49.28 171 THR A C 1
ATOM 1293 O O . THR A 1 171 ? 19.508 8.198 9.960 1.00 49.28 171 THR A O 1
ATOM 1296 N N . PRO A 1 172 ? 19.725 6.473 8.515 1.00 54.72 172 PRO A N 1
ATOM 1297 C CA . PRO A 1 172 ? 18.372 5.978 8.717 1.00 54.72 172 PRO A CA 1
ATOM 1298 C C . PRO A 1 172 ? 18.165 5.714 10.204 1.00 54.72 172 PRO A C 1
ATOM 1300 O O . PRO A 1 172 ? 19.009 5.084 10.850 1.00 54.72 172 PRO A O 1
ATOM 1303 N N . LYS A 1 173 ? 17.067 6.236 10.755 1.00 52.28 173 LYS A N 1
ATOM 1304 C CA . LYS A 1 173 ? 16.662 5.941 12.128 1.00 52.28 173 LYS A CA 1
ATOM 1305 C C . LYS A 1 173 ? 16.647 4.412 12.283 1.00 52.28 173 LYS A C 1
ATOM 1307 O O . LYS A 1 173 ? 16.094 3.757 11.399 1.00 52.28 173 LYS A O 1
ATOM 1312 N N . PRO A 1 174 ? 17.275 3.845 13.332 1.00 47.97 174 PRO A N 1
ATOM 1313 C CA . PRO A 1 174 ? 17.319 2.406 13.518 1.00 47.97 174 PRO A CA 1
ATOM 1314 C C . PRO A 1 174 ? 15.907 1.841 13.449 1.00 47.97 174 PRO A C 1
ATOM 1316 O O . PRO A 1 174 ? 15.001 2.281 14.158 1.00 47.97 174 PRO A O 1
ATOM 1319 N N . GLU A 1 175 ? 15.755 0.902 12.530 1.00 50.25 175 GLU A N 1
ATOM 1320 C CA . GLU A 1 175 ? 14.538 0.153 12.305 1.00 50.25 175 GLU A CA 1
ATOM 1321 C C . GLU A 1 175 ? 14.187 -0.568 13.619 1.00 50.25 175 GLU A C 1
ATOM 1323 O O . GLU A 1 175 ? 15.054 -1.244 14.190 1.00 50.25 175 GLU A O 1
ATOM 1328 N N . PRO A 1 176 ? 12.986 -0.355 14.185 1.00 53.66 176 PRO A N 1
ATOM 1329 C CA . PRO A 1 176 ? 12.620 -0.980 15.448 1.00 53.66 176 PRO A CA 1
ATOM 1330 C C . PRO A 1 176 ? 12.708 -2.507 15.321 1.00 53.66 176 PRO A C 1
ATOM 1332 O O . PRO A 1 176 ? 12.350 -3.077 14.291 1.00 53.66 176 PRO A O 1
ATOM 1335 N N . LYS A 1 177 ? 13.217 -3.161 16.377 1.00 46.09 177 LYS A N 1
ATOM 1336 C CA . LYS A 1 177 ? 13.278 -4.629 16.497 1.00 46.09 177 LYS A CA 1
ATOM 1337 C C . LYS A 1 177 ? 11.930 -5.253 16.103 1.00 46.09 177 LYS A C 1
ATOM 1339 O O . LYS A 1 177 ? 10.906 -4.662 16.458 1.00 46.09 177 LYS A O 1
ATOM 1344 N N . PRO A 1 178 ? 11.927 -6.450 15.476 1.00 45.03 178 PRO A N 1
ATOM 1345 C CA . PRO A 1 178 ? 10.704 -7.166 15.131 1.00 45.03 178 PRO A CA 1
ATOM 1346 C C . PRO A 1 178 ? 9.887 -7.347 16.408 1.00 45.03 178 PRO A C 1
ATOM 1348 O O . PRO A 1 178 ? 10.237 -8.118 17.304 1.00 45.03 178 PRO A O 1
ATOM 1351 N N . THR A 1 179 ? 8.848 -6.532 16.526 1.00 54.97 179 THR A N 1
ATOM 1352 C CA . THR A 1 179 ? 7.876 -6.608 17.603 1.00 54.97 179 THR A CA 1
ATOM 1353 C C . THR A 1 179 ? 6.757 -7.456 17.041 1.00 54.97 179 THR A C 1
ATOM 1355 O O . THR A 1 179 ? 6.291 -7.201 15.934 1.00 54.97 179 THR A O 1
ATOM 1358 N N . VAL A 1 180 ? 6.385 -8.514 17.759 1.00 60.59 180 VAL A N 1
ATOM 1359 C CA . VAL A 1 180 ? 5.309 -9.410 17.335 1.00 60.59 180 VAL A CA 1
ATOM 1360 C C . VAL A 1 180 ? 4.073 -8.569 17.034 1.00 60.59 180 VAL A C 1
ATOM 1362 O O . VAL A 1 180 ? 3.575 -7.860 17.907 1.00 60.59 180 VAL A O 1
ATOM 1365 N N . CYS A 1 181 ? 3.608 -8.651 15.793 1.00 71.12 181 CYS A N 1
ATOM 1366 C CA . CYS A 1 181 ? 2.376 -8.020 15.365 1.00 71.12 181 CYS A CA 1
ATOM 1367 C C . CYS A 1 181 ? 1.203 -8.638 16.098 1.00 71.12 181 CYS A C 1
ATOM 1369 O O . CYS A 1 181 ? 0.871 -9.802 15.886 1.00 71.12 181 CYS A O 1
ATOM 1371 N N . THR A 1 182 ? 0.600 -7.859 16.986 1.00 83.12 182 THR A N 1
ATOM 1372 C CA . THR A 1 182 ? -0.632 -8.239 17.664 1.00 83.12 182 THR A CA 1
ATOM 1373 C C . THR A 1 182 ? -1.817 -7.798 16.824 1.00 83.12 182 THR A C 1
ATOM 1375 O O . THR A 1 182 ? -1.796 -6.713 16.252 1.00 83.12 182 THR A O 1
ATOM 1378 N N . GLU A 1 183 ? -2.871 -8.607 16.784 1.00 89.62 183 GLU A N 1
ATOM 1379 C CA . GLU A 1 183 ? -4.107 -8.241 16.080 1.00 89.62 183 GLU A CA 1
ATOM 1380 C C . GLU A 1 183 ? -5.052 -7.393 16.939 1.00 89.62 183 GLU A C 1
ATOM 1382 O O . GLU A 1 183 ? -5.965 -6.752 16.426 1.00 89.62 183 GLU A O 1
ATOM 1387 N N . PHE A 1 184 ? -4.838 -7.384 18.254 1.00 93.19 184 PHE A N 1
ATOM 1388 C CA . PHE A 1 184 ? -5.757 -6.811 19.223 1.00 93.19 184 PHE A CA 1
ATOM 1389 C C . PHE A 1 184 ? -5.021 -5.977 20.268 1.00 93.19 184 PHE A C 1
ATOM 1391 O O . PHE A 1 184 ? -3.965 -6.373 20.765 1.00 93.19 184 PHE A O 1
ATOM 1398 N N . TYR A 1 185 ? -5.618 -4.850 20.644 1.00 94.38 185 TYR A N 1
ATOM 1399 C CA . TYR A 1 185 ? -5.141 -3.985 21.713 1.00 94.38 185 TYR A CA 1
ATOM 1400 C C . TYR A 1 185 ? -6.319 -3.511 22.569 1.00 94.38 185 TYR A C 1
ATOM 1402 O O . TYR A 1 185 ? -7.273 -2.925 22.064 1.00 94.38 185 TYR A O 1
ATOM 1410 N N . LYS A 1 186 ? -6.254 -3.760 23.881 1.00 95.94 186 LYS A N 1
ATOM 1411 C CA . LYS A 1 186 ? -7.216 -3.221 24.848 1.00 95.94 186 LYS A CA 1
ATOM 1412 C C . LYS A 1 186 ? -6.664 -1.918 25.422 1.00 95.94 186 LYS A C 1
ATOM 1414 O O . LYS A 1 186 ? -5.699 -1.950 26.188 1.00 95.94 186 LYS A O 1
ATOM 1419 N N . GLY A 1 187 ? -7.273 -0.802 25.038 1.00 94.25 187 GLY A N 1
ATOM 1420 C CA . GLY A 1 187 ? -6.934 0.524 25.530 1.00 94.25 187 GLY A CA 1
ATOM 1421 C C . GLY A 1 187 ? -7.356 0.727 26.983 1.00 94.25 187 GLY A C 1
ATOM 1422 O O . GLY A 1 187 ? -8.243 0.056 27.520 1.00 94.25 187 GLY A O 1
ATOM 1423 N N . LYS A 1 188 ? -6.694 1.672 27.642 1.00 94.88 188 LYS A N 1
ATOM 1424 C CA . LYS A 1 188 ? -7.054 2.191 28.969 1.00 94.88 188 LYS A CA 1
ATOM 1425 C C . LYS A 1 188 ? -8.146 3.256 28.887 1.00 94.88 188 LYS A C 1
ATOM 1427 O O . LYS A 1 188 ? -8.720 3.619 29.908 1.00 94.88 188 LYS A O 1
ATOM 1432 N N . ASP A 1 189 ? -8.433 3.731 27.682 1.00 94.38 189 ASP A N 1
ATOM 1433 C CA . ASP A 1 189 ? -9.497 4.673 27.339 1.00 94.38 189 ASP A CA 1
ATOM 1434 C C . ASP A 1 189 ? -10.900 4.037 27.288 1.00 94.38 189 ASP A C 1
ATOM 1436 O O . ASP A 1 189 ? -11.865 4.719 26.945 1.00 94.38 189 ASP A O 1
ATOM 1440 N N . GLY A 1 190 ? -11.023 2.748 27.625 1.00 94.88 190 GLY A N 1
ATOM 1441 C CA . GLY A 1 190 ? -12.280 1.998 27.551 1.00 94.88 190 GLY A CA 1
ATOM 1442 C C . GLY A 1 190 ? -12.620 1.508 26.142 1.00 94.88 190 GLY A C 1
ATOM 1443 O O . GLY A 1 190 ? -13.727 1.030 25.916 1.00 94.88 190 GLY A O 1
ATOM 1444 N N . TYR A 1 191 ? -11.693 1.613 25.185 1.00 97.12 191 TYR A N 1
ATOM 1445 C CA . TYR A 1 191 ? -11.870 1.060 23.847 1.00 97.12 191 TYR A CA 1
ATOM 1446 C C . TYR A 1 191 ? -11.005 -0.176 23.618 1.00 97.12 191 TYR A C 1
ATOM 1448 O O . TYR A 1 191 ? -9.866 -0.295 24.071 1.00 97.12 191 TYR A O 1
ATOM 1456 N N . CYS A 1 192 ? -11.562 -1.106 22.858 1.00 96.88 192 CYS A N 1
ATOM 1457 C CA . CYS A 1 192 ? -10.876 -2.260 22.314 1.00 96.88 192 CYS A CA 1
ATOM 1458 C C . CYS A 1 192 ? -10.627 -2.013 20.831 1.00 96.88 192 CYS A C 1
ATOM 1460 O O . CYS A 1 192 ? -11.509 -1.522 20.130 1.00 96.88 192 CYS A O 1
ATOM 1462 N N . TYR A 1 193 ? -9.429 -2.353 20.368 1.00 97.00 193 TYR A N 1
ATOM 1463 C CA . TYR A 1 193 ? -8.943 -2.099 19.019 1.00 97.00 193 TYR A CA 1
ATOM 1464 C C . TYR A 1 193 ? -8.570 -3.423 18.356 1.00 97.00 193 TYR A C 1
ATOM 1466 O O . TYR A 1 193 ? -7.879 -4.244 18.962 1.00 97.00 193 TYR A O 1
ATOM 1474 N N . TYR A 1 194 ? -8.995 -3.620 17.110 1.00 95.38 194 TYR A N 1
ATOM 1475 C CA . TYR A 1 194 ? -8.672 -4.807 16.319 1.00 95.38 194 TYR A CA 1
ATOM 1476 C C . TYR A 1 194 ? -8.260 -4.421 14.905 1.00 95.38 194 TYR A C 1
ATOM 1478 O O . TYR A 1 194 ? -8.956 -3.638 14.252 1.00 95.38 194 TYR A O 1
ATOM 1486 N N . VAL A 1 195 ? -7.139 -4.969 14.437 1.00 94.50 195 VAL A N 1
ATOM 1487 C CA . VAL A 1 195 ? -6.627 -4.721 13.088 1.00 94.50 195 VAL A CA 1
ATOM 1488 C C . VAL A 1 195 ? -7.047 -5.819 12.120 1.00 94.50 195 VAL A C 1
ATOM 1490 O O . VAL A 1 195 ? -6.925 -7.011 12.379 1.00 94.50 195 VAL A O 1
ATOM 1493 N N . LEU A 1 196 ? -7.503 -5.383 10.954 1.00 92.94 196 LEU A N 1
ATOM 1494 C CA . LEU A 1 196 ? -7.751 -6.208 9.783 1.00 92.94 196 LEU A CA 1
ATOM 1495 C C . LEU A 1 196 ? -6.670 -5.854 8.764 1.00 92.94 196 LEU A C 1
ATOM 1497 O O . LEU A 1 196 ? -6.564 -4.698 8.357 1.00 92.94 196 LEU A O 1
ATOM 1501 N N . ASN A 1 197 ? -5.836 -6.818 8.385 1.00 89.25 197 ASN A N 1
ATOM 1502 C CA . ASN A 1 197 ? -4.664 -6.576 7.544 1.00 89.25 197 ASN A CA 1
ATOM 1503 C C . ASN A 1 197 ? -4.475 -7.686 6.504 1.00 89.25 197 ASN A C 1
ATOM 1505 O O . ASN A 1 197 ? -5.324 -8.560 6.335 1.00 89.25 197 ASN A O 1
ATOM 1509 N N . ALA A 1 198 ? -3.357 -7.641 5.776 1.00 81.81 198 ALA A N 1
ATOM 1510 C CA . ALA A 1 198 ? -3.031 -8.645 4.766 1.00 81.81 198 ALA A CA 1
ATOM 1511 C C . ALA A 1 198 ? -2.862 -10.061 5.354 1.00 81.81 198 ALA A C 1
ATOM 1513 O O . ALA A 1 198 ? -3.146 -11.033 4.661 1.00 81.81 198 ALA A O 1
ATOM 1514 N N . ASN A 1 199 ? -2.439 -10.201 6.619 1.00 79.38 199 ASN A N 1
ATOM 1515 C CA . ASN A 1 199 ? -2.296 -11.517 7.264 1.00 79.38 199 ASN A CA 1
ATOM 1516 C C . ASN A 1 199 ? -3.635 -12.219 7.431 1.00 79.38 199 ASN A C 1
ATOM 1518 O O . ASN A 1 199 ? -3.734 -13.425 7.231 1.00 79.38 199 ASN A O 1
ATOM 1522 N N . THR A 1 200 ? -4.659 -11.450 7.792 1.00 79.69 200 THR A N 1
ATOM 1523 C CA . THR A 1 200 ? -6.010 -11.959 8.029 1.00 79.69 200 THR A CA 1
ATOM 1524 C C . THR A 1 200 ? -6.874 -11.943 6.771 1.00 79.69 200 THR A C 1
ATOM 1526 O O . THR A 1 200 ? -8.075 -12.187 6.853 1.00 79.69 200 THR A O 1
ATOM 1529 N N . ASN A 1 201 ? -6.288 -11.638 5.603 1.00 79.56 201 ASN A N 1
ATOM 1530 C CA . ASN A 1 201 ? -7.017 -11.362 4.363 1.00 79.56 201 ASN A CA 1
ATOM 1531 C C . ASN A 1 201 ? -8.147 -10.325 4.567 1.00 79.56 201 ASN A C 1
ATOM 1533 O O . ASN A 1 201 ? -9.225 -10.399 3.977 1.00 79.56 201 ASN A O 1
ATOM 1537 N N . GLY A 1 202 ? -7.915 -9.382 5.484 1.00 86.38 202 GLY A N 1
ATOM 1538 C CA . GLY A 1 202 ? -8.917 -8.465 6.010 1.00 86.38 202 GLY A CA 1
ATOM 1539 C C . GLY A 1 202 ? -8.906 -7.084 5.364 1.00 86.38 202 GLY A C 1
ATOM 1540 O O . GLY A 1 202 ? -9.726 -6.257 5.757 1.00 86.38 202 GLY A O 1
ATOM 1541 N N . GLN A 1 203 ? -8.005 -6.814 4.414 1.00 90.81 203 GLN A N 1
ATOM 1542 C CA . GLN A 1 203 ? -7.863 -5.495 3.788 1.00 90.81 203 GLN A CA 1
ATOM 1543 C C . GLN A 1 203 ? -9.130 -5.088 3.034 1.00 90.81 203 GLN A C 1
ATOM 1545 O O . GLN A 1 203 ? -9.714 -5.880 2.290 1.00 90.81 203 GLN A O 1
ATOM 1550 N N . LYS A 1 204 ? -9.554 -3.838 3.222 1.00 93.50 204 LYS A N 1
ATOM 1551 C CA . LYS A 1 204 ? -10.810 -3.308 2.672 1.00 93.50 204 LYS A CA 1
ATOM 1552 C C . LYS A 1 204 ? -10.608 -1.945 2.030 1.00 93.50 204 LYS A C 1
ATOM 1554 O O . LYS A 1 204 ? -9.673 -1.216 2.371 1.00 93.50 204 LYS A O 1
ATOM 1559 N N . THR A 1 205 ? -11.498 -1.599 1.105 1.00 95.25 205 THR A N 1
ATOM 1560 C CA . THR A 1 205 ? -11.667 -0.197 0.694 1.00 95.25 205 THR A CA 1
ATOM 1561 C C . THR A 1 205 ? -12.156 0.638 1.873 1.00 95.25 205 THR A C 1
ATOM 1563 O O . THR A 1 205 ? -12.631 0.096 2.873 1.00 95.25 205 THR A O 1
ATOM 1566 N N . TYR A 1 206 ? -12.043 1.961 1.789 1.00 95.75 206 TYR A N 1
ATOM 1567 C CA . TYR A 1 206 ? -12.414 2.821 2.913 1.00 95.75 206 TYR A CA 1
ATOM 1568 C C . TYR A 1 206 ? -13.890 2.651 3.319 1.00 95.75 206 TYR A C 1
ATOM 1570 O O . TYR A 1 206 ? -14.192 2.510 4.502 1.00 95.75 206 TYR A O 1
ATOM 1578 N N . ASP A 1 207 ? -14.814 2.609 2.354 1.00 96.81 207 ASP A N 1
ATOM 1579 C CA . ASP A 1 207 ? -16.248 2.471 2.650 1.00 96.81 207 ASP A CA 1
ATOM 1580 C C . ASP A 1 207 ? -16.602 1.097 3.211 1.00 96.81 207 ASP A C 1
ATOM 1582 O O . ASP A 1 207 ? -17.403 0.985 4.144 1.00 96.81 207 ASP A O 1
ATOM 1586 N N . GLU A 1 208 ? -15.977 0.047 2.676 1.00 97.31 208 GLU A N 1
ATOM 1587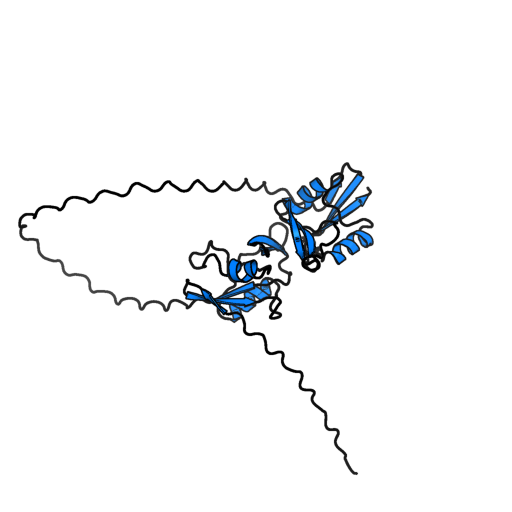 C CA . GLU A 1 208 ? -16.096 -1.301 3.221 1.00 97.31 208 GLU A CA 1
ATOM 1588 C C . GLU A 1 208 ? -15.529 -1.366 4.639 1.00 97.31 208 GLU A C 1
ATOM 1590 O O . GLU A 1 208 ? -16.129 -2.010 5.491 1.00 97.31 208 GLU A O 1
ATOM 1595 N N . ALA A 1 209 ? -14.410 -0.693 4.922 1.00 97.25 209 ALA A N 1
ATOM 1596 C CA . ALA A 1 209 ? -13.813 -0.639 6.253 1.00 97.25 209 ALA A CA 1
ATOM 1597 C C . ALA A 1 209 ? -14.745 0.054 7.256 1.00 97.25 209 ALA A C 1
ATOM 1599 O O . ALA A 1 209 ? -15.024 -0.504 8.318 1.00 97.25 209 ALA A O 1
ATOM 1600 N N . VAL A 1 210 ? -15.287 1.226 6.904 1.00 97.69 210 VAL A N 1
ATOM 1601 C CA . VAL A 1 210 ? -16.270 1.947 7.731 1.00 97.69 210 VAL A CA 1
ATOM 1602 C C . VAL A 1 210 ? -17.498 1.077 7.999 1.00 97.69 210 VAL A C 1
ATOM 1604 O O . VAL A 1 210 ? -17.925 0.938 9.146 1.00 97.69 210 VAL A O 1
ATOM 1607 N N . THR A 1 211 ? -18.046 0.459 6.952 1.00 97.81 211 THR A N 1
ATOM 1608 C CA . THR A 1 211 ? -19.244 -0.384 7.046 1.00 97.81 211 THR A CA 1
ATOM 1609 C C . THR A 1 211 ? -18.985 -1.638 7.873 1.00 97.81 211 THR A C 1
ATOM 1611 O O . THR A 1 211 ? -19.787 -1.977 8.739 1.00 97.81 211 THR A O 1
ATOM 1614 N N . TYR A 1 212 ? -17.850 -2.301 7.657 1.00 96.88 212 TYR A N 1
ATOM 1615 C CA . TYR A 1 212 ? -17.467 -3.512 8.374 1.00 96.88 212 TYR A CA 1
ATOM 1616 C C . TYR A 1 212 ? -17.278 -3.242 9.865 1.00 96.88 212 TYR A C 1
ATOM 1618 O O . TYR A 1 212 ? -17.863 -3.934 10.693 1.00 96.88 212 TYR A O 1
ATOM 1626 N N . CYS A 1 213 ? -16.512 -2.208 10.230 1.00 97.56 213 CYS A N 1
ATOM 1627 C CA . CYS A 1 213 ? -16.305 -1.890 11.641 1.00 97.56 213 CYS A CA 1
ATOM 1628 C C . CYS A 1 213 ? -17.621 -1.534 12.346 1.00 97.56 213 CYS A C 1
ATOM 1630 O O . CYS A 1 213 ? -17.800 -1.861 13.517 1.00 97.56 213 CYS A O 1
ATOM 1632 N N . LYS A 1 214 ? -18.558 -0.904 11.630 1.00 97.44 214 LYS A N 1
ATOM 1633 C CA . LYS A 1 214 ? -19.878 -0.572 12.166 1.00 97.44 214 LYS A CA 1
ATOM 1634 C C . LYS A 1 214 ? -20.784 -1.790 12.333 1.00 97.44 214 LYS A C 1
ATOM 1636 O O . LYS A 1 214 ? -21.408 -1.941 13.377 1.00 97.44 214 LYS A O 1
ATOM 1641 N N . ASN A 1 215 ? -20.885 -2.627 11.306 1.00 96.62 215 ASN A N 1
ATOM 1642 C CA . ASN A 1 215 ? -21.905 -3.672 11.244 1.00 96.62 215 ASN A CA 1
ATOM 1643 C C . ASN A 1 215 ? -21.421 -5.005 11.823 1.00 96.62 215 ASN A C 1
ATOM 1645 O O . ASN A 1 215 ? -22.173 -5.654 12.539 1.00 96.62 215 ASN A O 1
ATOM 1649 N N . GLU A 1 216 ? -20.176 -5.393 11.543 1.00 94.62 216 GLU A N 1
ATOM 1650 C CA . GLU A 1 216 ? -19.627 -6.693 11.952 1.00 94.62 216 GLU A CA 1
ATOM 1651 C C . GLU A 1 216 ? -18.985 -6.622 13.340 1.00 94.62 216 GLU A C 1
ATOM 1653 O O . GLU A 1 216 ? -19.152 -7.523 14.155 1.00 94.62 216 GLU A O 1
ATOM 1658 N N . MET A 1 217 ? -18.280 -5.524 13.638 1.00 92.12 217 MET A N 1
ATOM 1659 C CA . MET A 1 217 ? -17.611 -5.334 14.935 1.00 92.12 217 MET A CA 1
ATOM 1660 C C . MET A 1 217 ? -18.462 -4.553 15.949 1.00 92.12 217 MET A C 1
ATOM 1662 O O . MET A 1 217 ? -18.009 -4.338 17.071 1.00 92.12 217 MET A O 1
ATOM 1666 N N . LEU A 1 218 ? -19.668 -4.108 15.563 1.00 94.88 218 LEU A N 1
ATOM 1667 C CA . LEU A 1 218 ? -20.561 -3.262 16.376 1.00 94.88 218 LEU A CA 1
ATOM 1668 C C . LEU A 1 218 ? -19.864 -2.021 16.966 1.00 94.88 218 LEU A C 1
ATOM 1670 O O . LEU A 1 218 ? -20.173 -1.575 18.071 1.00 94.88 218 LEU A O 1
ATOM 1674 N N . GLY A 1 219 ? -18.905 -1.471 16.226 1.00 96.19 219 GLY A N 1
ATOM 1675 C CA . GLY A 1 219 ? -18.075 -0.354 16.647 1.00 96.19 219 GLY A CA 1
ATOM 1676 C C . GLY A 1 219 ? -17.980 0.709 15.566 1.00 96.19 219 GLY A C 1
ATOM 1677 O O . GLY A 1 219 ? -18.969 1.104 14.950 1.00 96.19 219 GLY A O 1
ATOM 1678 N N . GLU A 1 220 ? -16.769 1.188 15.325 1.00 97.38 220 GLU A N 1
ATOM 1679 C CA . GLU A 1 220 ? -16.474 2.132 14.256 1.00 97.38 220 GLU A CA 1
ATOM 1680 C C . GLU A 1 220 ? -15.055 1.944 13.728 1.00 97.38 220 GLU A C 1
ATOM 1682 O O . GLU A 1 220 ? -14.199 1.331 14.373 1.00 97.38 220 GLU A O 1
ATOM 1687 N N . LEU A 1 221 ? -14.788 2.487 12.540 1.00 98.06 221 LEU A N 1
ATOM 1688 C CA . LEU A 1 221 ? -13.412 2.677 12.101 1.00 98.06 221 LEU A CA 1
ATOM 1689 C C . LEU A 1 221 ? -12.734 3.629 13.098 1.00 98.06 221 LEU A C 1
ATOM 1691 O O . LEU A 1 221 ? -13.279 4.690 13.417 1.00 98.06 221 LEU A O 1
ATOM 1695 N N . SER A 1 222 ? -11.563 3.255 13.608 1.00 97.81 222 SER A N 1
ATOM 1696 C CA . SER A 1 222 ? -10.878 4.046 14.628 1.00 97.81 222 SER A CA 1
ATOM 1697 C C . SER A 1 222 ? -10.416 5.389 14.049 1.00 97.81 222 SER A C 1
ATOM 1699 O O . SER A 1 222 ? -9.777 5.400 12.991 1.00 97.81 222 SER A O 1
ATOM 1701 N N . PRO A 1 223 ? -10.657 6.531 14.719 1.00 97.06 223 PRO A N 1
ATOM 1702 C CA . PRO A 1 223 ? -9.985 7.780 14.382 1.00 97.06 223 PRO A CA 1
ATOM 1703 C C . PRO A 1 223 ? -8.492 7.661 14.699 1.00 97.06 223 PRO A C 1
ATOM 1705 O O . PRO A 1 223 ? -8.095 6.811 15.493 1.00 97.06 223 PRO A O 1
ATOM 1708 N N . LEU A 1 224 ? -7.667 8.522 14.102 1.00 94.62 224 LEU A N 1
ATOM 1709 C CA . LEU A 1 224 ? -6.228 8.553 14.393 1.00 94.62 224 LEU A CA 1
ATOM 1710 C C . LEU A 1 224 ? -5.924 9.150 15.776 1.00 94.62 224 LEU A C 1
ATOM 1712 O O . LEU A 1 224 ? -4.982 8.732 16.439 1.00 94.62 224 LEU A O 1
ATOM 1716 N N . TYR A 1 225 ? -6.733 10.122 16.204 1.00 92.06 225 TYR A N 1
ATOM 1717 C CA . TYR A 1 225 ? -6.554 10.846 17.459 1.00 92.06 225 TYR A CA 1
ATOM 1718 C C . TYR A 1 225 ? -7.748 10.634 18.393 1.00 92.06 225 TYR A C 1
ATOM 1720 O O . TYR A 1 225 ? -8.896 10.591 17.944 1.00 92.06 225 TYR A O 1
ATOM 1728 N N . GLY A 1 226 ? -7.462 10.573 19.695 1.00 87.56 226 GLY A N 1
ATOM 1729 C CA . GLY A 1 226 ? -8.446 10.449 20.772 1.00 87.56 226 GLY A CA 1
ATOM 1730 C C . GLY A 1 226 ? -8.271 9.161 21.577 1.00 87.56 226 GLY A C 1
ATOM 1731 O O . GLY A 1 226 ? -8.299 8.072 21.008 1.00 87.56 226 GLY A O 1
ATOM 1732 N N . GLY A 1 227 ? -8.118 9.296 22.898 1.00 89.38 227 GLY A N 1
ATOM 1733 C CA . GLY A 1 227 ? -7.842 8.165 23.787 1.00 89.38 227 GLY A CA 1
ATOM 1734 C C . GLY A 1 227 ? -6.509 7.492 23.454 1.00 89.38 227 GLY A C 1
ATOM 1735 O O . GLY A 1 227 ? -5.527 8.173 23.160 1.00 89.38 227 GLY A O 1
ATOM 1736 N N . ASP A 1 228 ? -6.508 6.162 23.441 1.00 94.62 228 ASP A N 1
ATOM 1737 C CA . ASP A 1 228 ? -5.344 5.332 23.123 1.00 94.62 228 ASP A CA 1
ATOM 1738 C C . ASP A 1 228 ? -5.266 4.975 21.624 1.00 94.62 228 ASP A C 1
ATOM 1740 O O . ASP A 1 228 ? -4.474 4.119 21.226 1.00 94.62 228 ASP A O 1
ATOM 1744 N N . ALA A 1 229 ? -6.053 5.633 20.763 1.00 95.00 229 ALA A N 1
ATOM 1745 C CA . ALA A 1 229 ? -6.096 5.323 19.336 1.00 95.00 229 ALA A CA 1
ATOM 1746 C C . ALA A 1 229 ? -4.730 5.477 18.646 1.00 95.00 229 ALA A C 1
ATOM 1748 O O . ALA A 1 229 ? -4.338 4.608 17.872 1.00 95.00 229 ALA A O 1
ATOM 1749 N N . GLU A 1 230 ? -3.964 6.526 18.958 1.00 93.44 230 GLU A N 1
ATOM 1750 C CA . GLU A 1 230 ? -2.629 6.735 18.377 1.00 93.44 230 GLU A CA 1
ATOM 1751 C C . GLU A 1 230 ? -1.674 5.586 18.738 1.00 93.44 230 GLU A C 1
ATOM 1753 O O . GLU A 1 230 ? -0.941 5.076 17.888 1.00 93.44 230 GLU A O 1
ATOM 1758 N N . LEU A 1 231 ? -1.746 5.109 19.986 1.00 92.56 231 LEU A N 1
ATOM 1759 C CA . LEU A 1 231 ? -0.979 3.955 20.440 1.00 92.56 231 LEU A CA 1
ATOM 1760 C C . LEU A 1 231 ? -1.468 2.660 19.775 1.00 92.56 231 LEU A C 1
ATOM 1762 O O . LEU A 1 231 ? -0.647 1.819 19.415 1.00 92.56 231 LEU A O 1
ATOM 1766 N N . ALA A 1 232 ? -2.775 2.513 19.547 1.00 94.19 232 ALA A N 1
ATOM 1767 C CA . ALA A 1 232 ? -3.328 1.392 18.794 1.00 94.19 232 ALA A CA 1
ATOM 1768 C C . ALA A 1 232 ? -2.805 1.367 17.347 1.00 94.19 232 ALA A C 1
ATOM 1770 O O . ALA A 1 232 ? -2.373 0.316 16.880 1.00 94.19 232 ALA A O 1
ATOM 1771 N N . TYR A 1 233 ? -2.759 2.510 16.653 1.00 94.31 233 TYR A N 1
ATOM 1772 C CA . TYR A 1 233 ? -2.157 2.603 15.316 1.00 94.31 233 TYR A CA 1
ATOM 1773 C C . TYR A 1 233 ? -0.661 2.292 15.330 1.00 94.31 233 TYR A C 1
ATOM 1775 O O . TYR A 1 233 ? -0.187 1.560 14.458 1.00 94.31 233 TYR A O 1
ATOM 1783 N N . LEU A 1 234 ? 0.074 2.779 16.333 1.00 90.31 234 LEU A N 1
ATOM 1784 C CA . LEU A 1 234 ? 1.493 2.467 16.485 1.00 90.31 234 LEU A CA 1
ATOM 1785 C C . LEU A 1 234 ? 1.721 0.953 16.624 1.00 90.31 234 LEU A C 1
ATOM 1787 O O . LEU A 1 234 ? 2.553 0.369 15.931 1.00 90.31 234 LEU A O 1
ATOM 1791 N N . MET A 1 235 ? 0.956 0.312 17.508 1.00 89.50 235 MET A N 1
ATOM 1792 C CA . MET A 1 235 ? 1.127 -1.094 17.872 1.00 89.50 235 MET A CA 1
ATOM 1793 C C . MET A 1 235 ? 0.608 -2.062 16.810 1.00 89.50 235 MET A C 1
ATOM 1795 O O . MET A 1 235 ? 1.276 -3.050 16.515 1.00 89.50 235 ME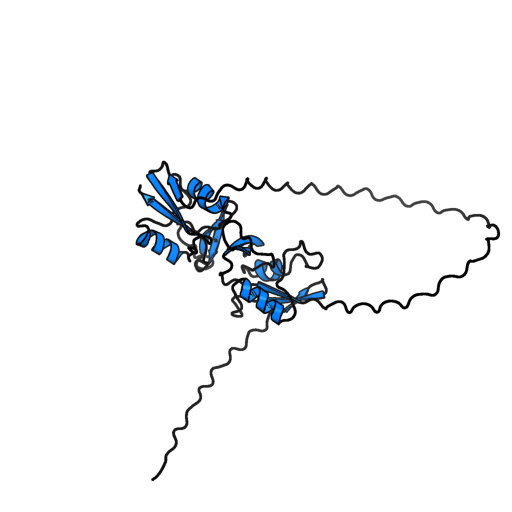T A O 1
ATOM 1799 N N . LEU A 1 236 ? -0.576 -1.791 16.259 1.00 91.00 236 LEU A N 1
ATOM 1800 C CA . LEU A 1 236 ? -1.294 -2.718 15.384 1.00 91.00 236 LEU A CA 1
ATOM 1801 C C . LEU A 1 236 ? -1.032 -2.470 13.894 1.00 91.00 236 LEU A C 1
ATOM 1803 O O . LEU A 1 236 ? -1.204 -3.383 13.092 1.00 91.00 236 LEU A O 1
ATOM 1807 N N . CYS A 1 237 ? -0.644 -1.248 13.513 1.00 90.44 237 CYS A N 1
ATOM 1808 C CA . CYS A 1 237 ? -0.448 -0.874 12.114 1.00 90.44 237 CYS A CA 1
ATOM 1809 C C . CYS A 1 237 ? 1.024 -0.613 11.779 1.00 90.44 237 CYS A C 1
ATOM 1811 O O . CYS A 1 237 ? 1.647 -1.382 11.047 1.00 90.44 237 CYS A O 1
ATOM 1813 N N . THR A 1 238 ? 1.619 0.447 12.329 1.00 87.50 238 THR A N 1
ATOM 1814 C CA . THR A 1 238 ? 2.939 0.911 11.868 1.00 87.50 238 THR A CA 1
ATOM 1815 C C . THR A 1 238 ? 4.061 -0.036 12.286 1.00 87.50 238 THR A C 1
ATOM 1817 O O . THR A 1 238 ? 4.948 -0.323 11.487 1.00 87.50 238 THR A O 1
ATOM 1820 N N . ASN A 1 239 ? 4.000 -0.613 13.495 1.00 84.56 239 ASN A N 1
ATOM 1821 C CA . ASN A 1 239 ? 4.948 -1.655 13.918 1.00 84.56 239 ASN A CA 1
ATOM 1822 C C . ASN A 1 239 ? 4.903 -2.892 13.009 1.00 84.56 239 ASN A C 1
ATOM 1824 O O . ASN A 1 239 ? 5.910 -3.579 12.861 1.00 84.56 239 ASN A O 1
ATOM 1828 N N . CYS A 1 240 ? 3.763 -3.131 12.359 1.00 81.44 240 CYS A N 1
ATOM 1829 C CA . CYS A 1 240 ? 3.553 -4.219 11.406 1.00 81.44 240 CYS A CA 1
ATOM 1830 C C . CYS A 1 240 ? 3.873 -3.853 9.963 1.00 81.44 240 CYS A C 1
ATOM 1832 O O . CYS A 1 240 ? 3.623 -4.653 9.056 1.00 81.44 240 CYS A O 1
ATOM 1834 N N . ARG A 1 241 ? 4.410 -2.643 9.757 1.00 83.50 241 ARG A N 1
ATOM 1835 C CA . ARG A 1 241 ? 4.617 -2.015 8.451 1.00 83.50 241 ARG A CA 1
ATOM 1836 C C . ARG A 1 241 ? 3.379 -2.058 7.573 1.00 83.50 241 ARG A C 1
ATOM 1838 O O . ARG A 1 241 ? 3.467 -2.202 6.355 1.00 83.50 241 ARG A O 1
ATOM 1845 N N . ASP A 1 242 ? 2.221 -1.959 8.210 1.00 87.00 242 ASP A N 1
ATOM 1846 C CA . ASP A 1 242 ? 0.970 -1.787 7.515 1.00 87.00 242 ASP A CA 1
ATOM 1847 C C . ASP A 1 242 ? 0.726 -0.317 7.225 1.00 87.00 242 ASP A C 1
ATOM 1849 O O . ASP A 1 242 ? 1.188 0.589 7.916 1.00 87.00 242 ASP A O 1
ATOM 1853 N N . THR A 1 243 ? -0.060 -0.113 6.182 1.00 89.88 243 THR A N 1
ATOM 1854 C CA . THR A 1 243 ? -0.698 1.156 5.898 1.00 89.88 243 THR A CA 1
ATOM 1855 C C . THR A 1 243 ? -2.171 1.005 6.256 1.00 89.88 243 THR A C 1
ATOM 1857 O O . THR A 1 243 ? -2.806 0.077 5.746 1.00 89.88 243 THR A O 1
ATOM 1860 N N . CYS A 1 244 ? -2.712 1.873 7.118 1.00 94.00 244 CYS A N 1
ATOM 1861 C CA . CYS A 1 244 ? -4.072 1.697 7.639 1.00 94.00 244 CYS A CA 1
ATOM 1862 C C . CYS A 1 244 ? -4.992 2.885 7.406 1.00 94.00 244 CYS A C 1
ATOM 1864 O O . CYS A 1 244 ? -4.622 4.018 7.711 1.00 94.00 244 CYS A O 1
ATOM 1866 N N . TRP A 1 245 ? -6.220 2.614 6.959 1.00 97.12 245 TRP A N 1
ATOM 1867 C CA . TRP A 1 245 ? -7.300 3.598 6.989 1.00 97.12 245 TRP A CA 1
ATOM 1868 C C . TRP A 1 245 ? -7.550 4.064 8.418 1.00 97.12 245 TRP A C 1
ATOM 1870 O O . TRP A 1 245 ? -7.576 3.244 9.335 1.00 97.12 245 TRP A O 1
ATOM 1880 N N . TYR A 1 246 ? -7.813 5.360 8.582 1.00 97.25 246 TYR A N 1
ATOM 1881 C CA . TYR A 1 246 ? -8.356 5.897 9.821 1.00 97.25 246 TYR A CA 1
ATOM 1882 C C . TYR A 1 246 ? -9.576 6.767 9.564 1.00 97.25 246 TYR A C 1
ATOM 1884 O O . TYR A 1 246 ? -9.751 7.364 8.498 1.00 97.25 246 TYR A O 1
ATOM 1892 N N . ASN A 1 247 ? -10.447 6.841 10.565 1.00 96.94 247 ASN A N 1
ATOM 1893 C CA . ASN A 1 247 ? -11.716 7.531 10.434 1.00 96.94 247 ASN A CA 1
ATOM 1894 C C . ASN A 1 247 ? -11.521 9.048 10.447 1.00 96.94 247 ASN A C 1
ATOM 1896 O O . ASN A 1 247 ? -11.325 9.679 11.487 1.00 96.94 247 ASN A O 1
ATOM 1900 N N . LYS A 1 248 ? -11.550 9.625 9.251 1.00 96.25 248 LYS A N 1
ATOM 1901 C CA . LYS A 1 248 ? -11.619 11.059 8.998 1.00 96.25 248 LYS A CA 1
ATOM 1902 C C . LYS A 1 248 ? -12.358 11.286 7.685 1.00 96.25 248 LYS A C 1
ATOM 1904 O O . LYS A 1 248 ? -12.190 10.505 6.750 1.00 96.25 248 LYS A O 1
ATOM 1909 N N . LYS A 1 249 ? -13.160 12.354 7.624 1.00 94.81 249 LYS A N 1
ATOM 1910 C CA . LYS A 1 249 ? -13.942 12.722 6.436 1.00 94.81 249 LYS A CA 1
ATOM 1911 C C . LYS A 1 249 ? -13.039 12.761 5.188 1.00 94.81 249 LYS A C 1
ATOM 1913 O O . LYS A 1 249 ? -12.001 13.419 5.263 1.00 94.81 249 LYS A O 1
ATOM 1918 N N . PRO A 1 250 ? -13.422 12.101 4.078 1.00 93.06 250 PRO A N 1
ATOM 1919 C CA . PRO A 1 250 ? -12.663 12.159 2.835 1.00 93.06 250 PRO A CA 1
ATOM 1920 C C . PRO A 1 250 ? -12.489 13.591 2.321 1.00 93.06 250 PRO A C 1
ATOM 1922 O O . PRO A 1 250 ? -13.410 14.409 2.412 1.00 93.06 250 PRO A O 1
ATOM 1925 N N . ASP A 1 251 ? -11.316 13.857 1.760 1.00 86.62 251 ASP A N 1
ATOM 1926 C CA . ASP A 1 251 ? -11.008 15.071 1.013 1.00 86.62 251 ASP A CA 1
ATOM 1927 C C . ASP A 1 251 ? -11.607 14.959 -0.398 1.00 86.62 251 ASP A C 1
ATOM 1929 O O . ASP A 1 251 ? -11.608 13.876 -0.990 1.00 86.62 251 ASP A O 1
ATOM 1933 N N . LEU A 1 252 ? -12.159 16.060 -0.910 1.00 88.81 252 LEU A N 1
ATOM 1934 C CA . LEU A 1 252 ? -12.829 16.135 -2.210 1.00 88.81 252 LEU A CA 1
ATOM 1935 C C . LEU A 1 252 ? -12.176 17.145 -3.167 1.00 88.81 252 LEU A C 1
ATOM 1937 O O . LEU A 1 252 ? -12.594 17.216 -4.321 1.00 88.81 252 LEU A O 1
ATOM 1941 N N . GLU A 1 253 ? -11.169 17.916 -2.734 1.00 73.19 253 GLU A N 1
ATOM 1942 C CA . GLU A 1 253 ? -10.556 18.968 -3.562 1.00 73.19 253 GLU A CA 1
ATOM 1943 C C . GLU A 1 253 ? -9.829 18.395 -4.788 1.00 73.19 253 GLU A C 1
ATOM 1945 O O . GLU A 1 253 ? -9.794 19.018 -5.847 1.00 73.19 253 GLU A O 1
ATOM 1950 N N . HIS A 1 254 ? -9.295 17.176 -4.669 1.00 70.25 254 HIS A N 1
ATOM 1951 C CA . HIS A 1 254 ? -8.501 16.505 -5.705 1.00 70.25 254 HIS A CA 1
ATOM 1952 C C . HIS A 1 254 ? -9.050 15.106 -6.028 1.00 70.25 254 HIS A C 1
ATOM 1954 O O . HIS A 1 254 ? -8.302 14.127 -6.137 1.00 70.25 254 HIS A O 1
ATOM 1960 N N . GLY A 1 255 ? -10.378 15.012 -6.145 1.00 76.00 255 GLY A N 1
ATOM 1961 C CA . GLY A 1 255 ? -11.102 13.743 -6.186 1.00 76.00 255 GLY A CA 1
ATOM 1962 C C . GLY A 1 255 ? -11.294 13.159 -4.788 1.00 76.00 255 GLY A C 1
ATOM 1963 O O . GLY A 1 255 ? -10.777 13.687 -3.807 1.00 76.00 255 GLY A O 1
ATOM 1964 N N . ARG A 1 256 ? -12.064 12.071 -4.687 1.00 85.88 256 ARG A N 1
ATOM 1965 C CA . ARG A 1 256 ? -12.406 11.468 -3.396 1.00 85.88 256 ARG A CA 1
ATOM 1966 C C . ARG A 1 256 ? -11.201 10.728 -2.808 1.00 85.88 256 ARG A C 1
ATOM 1968 O O . ARG A 1 256 ? -10.892 9.608 -3.215 1.00 85.88 256 ARG A O 1
ATOM 1975 N N . ARG A 1 257 ? -10.526 11.363 -1.849 1.00 86.38 257 ARG A N 1
ATOM 1976 C CA . ARG A 1 257 ? -9.323 10.842 -1.194 1.00 86.38 257 ARG A CA 1
ATOM 1977 C C . ARG A 1 257 ? -9.578 10.570 0.276 1.00 86.38 257 ARG A C 1
ATOM 1979 O O . ARG A 1 257 ? -10.120 11.400 1.000 1.00 86.38 257 ARG A O 1
ATOM 1986 N N . CYS A 1 258 ? -9.164 9.397 0.712 1.00 93.69 258 CYS A N 1
ATOM 1987 C CA . CYS A 1 258 ? -9.345 8.922 2.065 1.00 93.69 258 CYS A CA 1
ATOM 1988 C C . CYS A 1 258 ? -8.037 8.997 2.843 1.00 93.69 258 CYS A C 1
ATOM 1990 O O . CYS A 1 258 ? -6.940 8.976 2.282 1.00 93.69 258 CYS A O 1
ATOM 1992 N N . HIS A 1 259 ? -8.186 9.129 4.153 1.00 93.31 259 HIS A N 1
ATOM 1993 C CA . HIS A 1 259 ? -7.094 9.332 5.082 1.00 93.31 259 HIS A CA 1
ATOM 1994 C C . HIS A 1 259 ? -6.557 8.002 5.610 1.00 93.31 259 HIS A C 1
ATOM 1996 O O . HIS A 1 259 ? -7.312 7.186 6.140 1.00 93.31 259 HIS A O 1
ATOM 2002 N N . LEU A 1 260 ? -5.246 7.813 5.500 1.00 93.94 260 LEU A N 1
ATOM 2003 C CA . LEU A 1 260 ? -4.543 6.629 5.984 1.00 93.94 260 LEU A CA 1
ATOM 2004 C C . LEU A 1 260 ? -3.248 7.016 6.691 1.00 93.94 260 LEU A C 1
ATOM 2006 O O . LEU A 1 260 ? -2.683 8.082 6.450 1.00 93.94 260 LEU A O 1
ATOM 2010 N N . LEU A 1 261 ? -2.769 6.130 7.547 1.00 92.81 261 LEU A N 1
ATOM 2011 C CA . LEU A 1 261 ? -1.468 6.231 8.181 1.00 92.81 261 LEU A CA 1
ATOM 2012 C C . LEU A 1 261 ? -0.472 5.355 7.417 1.00 92.81 261 LEU A C 1
ATOM 2014 O O . LEU A 1 261 ? -0.766 4.184 7.173 1.00 92.81 261 LEU A O 1
ATOM 2018 N N . SER A 1 262 ? 0.675 5.914 7.024 1.00 86.56 262 SER A N 1
ATOM 2019 C CA . SER A 1 262 ? 1.760 5.164 6.383 1.00 86.56 262 SER A CA 1
ATOM 2020 C C . SER A 1 262 ? 2.393 4.165 7.350 1.00 86.56 262 SER A C 1
ATOM 2022 O O . SER A 1 262 ? 2.259 4.287 8.568 1.00 86.56 262 SER A O 1
ATOM 2024 N N . GLN A 1 263 ? 3.164 3.228 6.805 1.00 82.69 263 GLN A N 1
ATOM 2025 C CA . GLN A 1 263 ? 3.970 2.277 7.576 1.00 82.69 263 GLN A CA 1
ATOM 2026 C C . GLN A 1 263 ? 4.969 2.949 8.544 1.00 82.69 263 GLN A C 1
ATOM 2028 O O . GLN A 1 263 ? 5.328 2.361 9.558 1.00 82.69 263 GLN A O 1
ATOM 2033 N N . GLU A 1 264 ? 5.398 4.186 8.273 1.00 82.38 264 GLU A N 1
ATOM 2034 C CA . GLU A 1 264 ? 6.257 4.988 9.158 1.00 82.38 264 GLU A CA 1
ATOM 2035 C C . GLU A 1 264 ? 5.478 5.883 10.136 1.00 82.38 264 GLU A C 1
ATOM 2037 O O . GLU A 1 264 ? 6.092 6.610 10.918 1.00 82.38 264 GLU A O 1
ATOM 2042 N N . GLY A 1 265 ? 4.144 5.859 10.105 1.00 85.62 265 GLY A N 1
ATOM 2043 C CA . GLY A 1 265 ? 3.309 6.692 10.969 1.00 85.62 265 GLY A CA 1
ATOM 2044 C C . GLY A 1 265 ? 3.022 8.092 10.428 1.00 85.62 265 GLY A C 1
ATOM 2045 O O . GLY A 1 265 ? 2.617 8.964 11.195 1.00 85.62 265 GLY A O 1
ATOM 2046 N N . TYR A 1 266 ? 3.212 8.339 9.129 1.00 86.94 266 TYR A N 1
ATOM 2047 C CA . TYR A 1 266 ? 2.869 9.629 8.527 1.00 86.94 266 TYR A CA 1
ATOM 2048 C C . TYR A 1 266 ? 1.438 9.622 7.976 1.00 86.94 266 TYR A C 1
ATOM 2050 O O . TYR A 1 266 ? 1.072 8.696 7.252 1.00 86.94 266 TYR A O 1
ATOM 2058 N N . PRO A 1 267 ? 0.612 10.641 8.270 1.00 89.19 267 PRO A N 1
ATOM 2059 C CA . PRO A 1 267 ? -0.690 10.784 7.631 1.00 89.19 267 PRO A CA 1
ATOM 2060 C C . PRO A 1 267 ? -0.544 11.014 6.124 1.00 89.19 267 PRO A C 1
ATOM 2062 O O . PRO A 1 267 ? 0.191 11.904 5.695 1.00 89.19 267 PRO A O 1
ATOM 2065 N N . LEU A 1 268 ? -1.276 10.244 5.325 1.00 88.44 268 LEU A N 1
ATOM 2066 C CA . LEU A 1 268 ? -1.309 10.323 3.867 1.00 88.44 268 LEU A CA 1
ATOM 2067 C C . LEU A 1 268 ? -2.757 10.413 3.357 1.00 88.44 268 LEU A C 1
ATOM 2069 O O . LEU A 1 268 ? -3.722 10.115 4.067 1.00 88.44 268 LEU A O 1
ATOM 2073 N N . LEU A 1 269 ? -2.891 10.817 2.093 1.00 83.94 269 LEU A N 1
ATOM 2074 C CA . LEU A 1 269 ? -4.138 10.802 1.329 1.00 83.94 269 LEU A CA 1
ATOM 2075 C C . LEU A 1 269 ? -3.967 9.889 0.114 1.00 83.94 269 LEU A C 1
ATOM 2077 O O . LEU A 1 269 ? -3.026 10.065 -0.659 1.00 83.94 269 LEU A O 1
ATOM 2081 N N . GLN A 1 270 ? -4.881 8.940 -0.071 1.00 84.69 270 GLN A N 1
ATOM 2082 C CA . GLN A 1 270 ? -4.926 8.055 -1.243 1.00 84.69 270 GLN A CA 1
ATOM 2083 C C . GLN A 1 270 ? -6.372 7.870 -1.714 1.00 84.69 270 GLN A C 1
ATOM 2085 O O . GLN A 1 270 ? -7.314 8.248 -1.017 1.00 84.69 270 GLN A O 1
ATOM 2090 N N . GLY A 1 271 ? -6.563 7.304 -2.908 1.00 84.12 271 GLY A N 1
ATOM 2091 C CA . GLY A 1 271 ? -7.897 6.958 -3.404 1.00 84.12 271 GLY A CA 1
ATOM 2092 C C . GLY A 1 271 ? -8.609 5.979 -2.466 1.00 84.12 271 GLY A C 1
ATOM 2093 O O . GLY A 1 271 ? -8.007 5.021 -1.988 1.00 84.12 271 GLY A O 1
ATOM 2094 N N . CYS A 1 272 ? -9.893 6.219 -2.201 1.00 88.00 272 CYS A N 1
ATOM 2095 C CA . CYS A 1 272 ? -10.682 5.433 -1.244 1.00 88.00 272 CYS A CA 1
ATOM 2096 C C . CYS A 1 272 ? -10.917 3.971 -1.666 1.00 88.00 272 CYS A C 1
ATOM 2098 O O . CYS A 1 272 ? -11.250 3.140 -0.821 1.00 88.00 272 CYS A O 1
ATOM 2100 N N . ASP A 1 273 ? -10.721 3.662 -2.949 1.00 86.88 273 ASP A N 1
ATOM 2101 C CA . ASP A 1 273 ? -10.961 2.343 -3.545 1.00 86.88 273 ASP A CA 1
ATOM 2102 C C . ASP A 1 273 ? -9.775 1.380 -3.359 1.00 86.88 273 ASP A C 1
ATOM 2104 O O . ASP A 1 273 ? -9.824 0.223 -3.777 1.00 86.88 273 ASP A O 1
ATOM 2108 N N . GLN A 1 274 ? -8.689 1.834 -2.723 1.00 83.94 274 GLN A N 1
ATOM 2109 C CA . GLN A 1 274 ? -7.575 0.958 -2.381 1.00 83.94 274 GLN A CA 1
ATOM 2110 C C . GLN A 1 274 ? -7.959 0.017 -1.239 1.00 83.94 274 GLN A C 1
ATOM 2112 O O . GLN A 1 274 ? -8.461 0.441 -0.200 1.00 83.94 274 GLN A O 1
ATOM 2117 N N . LYS A 1 275 ? -7.646 -1.270 -1.389 1.00 89.56 275 LYS A N 1
ATOM 2118 C CA . LYS A 1 275 ? -7.670 -2.201 -0.262 1.00 89.56 275 LYS A CA 1
ATOM 2119 C C . LYS A 1 275 ? -6.421 -1.981 0.575 1.00 89.56 275 LYS A C 1
ATOM 2121 O O . LYS A 1 275 ? -5.314 -2.258 0.113 1.00 89.56 275 LYS A O 1
ATOM 2126 N N . VAL A 1 276 ? -6.588 -1.457 1.781 1.00 90.75 276 VAL A N 1
ATOM 2127 C CA . VAL A 1 276 ? -5.499 -1.328 2.759 1.00 90.75 276 VAL A CA 1
ATOM 2128 C C . VAL A 1 276 ? -5.958 -1.914 4.088 1.00 90.75 276 VAL A C 1
ATOM 2130 O O . VAL A 1 276 ? -7.105 -2.342 4.211 1.00 90.75 276 VAL A O 1
ATOM 2133 N N . SER A 1 277 ? -5.053 -1.991 5.057 1.00 94.00 277 SER A N 1
ATOM 2134 C CA . SER A 1 277 ? -5.379 -2.472 6.396 1.00 94.00 277 SER A CA 1
ATOM 2135 C C . SER A 1 277 ? -6.264 -1.443 7.128 1.00 94.00 277 SER A C 1
ATOM 2137 O O . SER A 1 277 ? -6.360 -0.281 6.730 1.00 94.00 277 SER A O 1
ATOM 2139 N N . GLN A 1 278 ? -6.938 -1.834 8.204 1.00 95.75 278 GLN A N 1
ATOM 2140 C CA . GLN A 1 278 ? -7.775 -0.916 8.981 1.00 95.75 278 GLN A CA 1
ATOM 2141 C C . GLN A 1 278 ? -7.866 -1.347 10.439 1.00 95.75 278 GLN A C 1
ATOM 2143 O O . GLN A 1 278 ? -7.765 -2.535 10.743 1.00 95.75 278 GLN A O 1
ATOM 2148 N N . ILE A 1 279 ? -8.102 -0.387 11.333 1.00 97.06 279 ILE A N 1
ATOM 2149 C CA . ILE A 1 279 ? -8.335 -0.658 12.753 1.00 97.06 279 ILE A CA 1
ATOM 2150 C C . ILE A 1 279 ? -9.784 -0.329 13.087 1.00 97.06 279 ILE A C 1
ATOM 2152 O O . ILE A 1 279 ? -10.202 0.827 13.003 1.00 97.06 279 ILE A O 1
ATOM 2156 N N . CYS A 1 280 ? -10.544 -1.338 13.498 1.00 97.62 280 CYS A N 1
ATOM 2157 C CA . CYS A 1 280 ? -11.851 -1.135 14.108 1.00 97.62 280 CYS A CA 1
A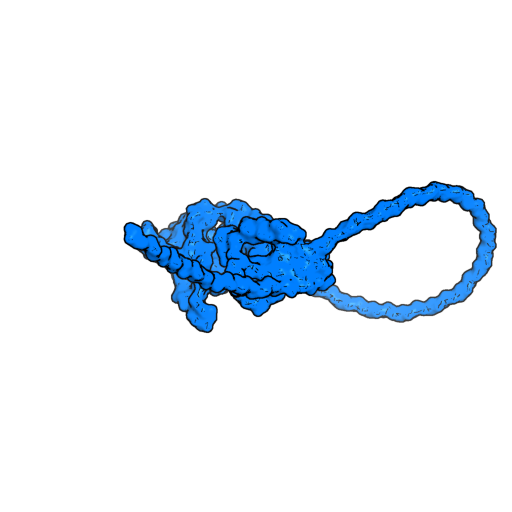TOM 2158 C C . CYS A 1 280 ? -11.684 -0.908 15.612 1.00 97.62 280 CYS A C 1
ATOM 2160 O O . CYS A 1 280 ? -10.814 -1.522 16.235 1.00 97.62 280 CYS A O 1
ATOM 2162 N N . ARG A 1 281 ? -12.539 -0.070 16.202 1.00 97.56 281 ARG A N 1
ATOM 2163 C CA . ARG A 1 281 ? -12.637 0.088 17.655 1.00 97.56 281 ARG A CA 1
ATOM 2164 C C . ARG A 1 281 ? -14.072 -0.014 18.154 1.00 97.56 281 ARG A C 1
ATOM 2166 O O . ARG A 1 281 ? -14.995 0.368 17.439 1.00 97.56 281 ARG A O 1
ATOM 2173 N N . TRP A 1 282 ? -14.252 -0.473 19.385 1.00 97.44 282 TRP A N 1
ATOM 2174 C CA . TRP A 1 282 ? -15.542 -0.517 20.083 1.00 97.44 282 TRP A CA 1
ATOM 2175 C C . TRP A 1 282 ? -15.337 -0.358 21.589 1.00 97.44 282 TRP A C 1
ATOM 2177 O O . TRP A 1 282 ? -14.228 -0.556 22.087 1.00 97.44 282 TRP A O 1
ATOM 2187 N N . GLN A 1 283 ? -16.389 0.025 22.313 1.00 95.44 283 GLN A N 1
ATOM 2188 C CA . GLN A 1 283 ? -16.319 0.124 23.770 1.00 95.44 283 GLN A CA 1
ATOM 2189 C C . GLN A 1 283 ? -16.185 -1.262 24.396 1.00 95.44 283 GLN A C 1
ATOM 2191 O O . GLN A 1 283 ? -16.930 -2.185 24.057 1.00 95.44 283 GLN A O 1
ATOM 2196 N N . CYS A 1 284 ? -15.253 -1.376 25.331 1.00 89.69 284 CYS A N 1
ATOM 2197 C CA . CYS A 1 284 ? -15.167 -2.483 26.264 1.00 89.69 284 CYS A CA 1
ATOM 2198 C C . CYS A 1 284 ? -15.120 -1.957 27.710 1.00 89.69 284 CYS A C 1
ATOM 2200 O O . CYS A 1 284 ? -14.870 -2.803 28.591 1.00 89.69 284 CYS A O 1
#

Organism: Gonium pectorale (NCBI:txid33097)

pLDDT: mean 76.93, std 17.36, range [37.03, 98.06]

Secondary structure (DSSP, 8-state):
-----------------PPPP-EEE-TTS-EEEEE-GGGT--B-HHHHHHHHHHTTSEE---TTSTTS-TTHHHHHTGGGT--EE-SSPPB-TTS-EEEEE-TTS-EEEEETT--BBEEEEEPPP---PPPPPPPPPPPPPPPPPPPPPPPPPPPPPPPPPPPPPPPPPPPPPPPPP-----SEEE-TTSEEEEEE-TTTT--B-HHHHHHHHHHTSSSEEPPSSSTTHHHHHHHHTGGGT--EE---PPB-BTBSEEEEE-TTS-EEEEETTS-BEEEEEEE-

Sequence (284 aa):
MPLLAAIALLALVPIAVAADPFIHNGKDGCEYEVHNALCNGQRDWDVAVMSCQLKGGEMAGYPDSPCAEKDAVNELCTKRKDTCWVNKPPVLEHGRRCHLLSQEGYPLLQGCEQQVSYVCKKCPTATPKPTPKPTPKPTPKPTPKPTPKPTPTPEPKPTPKPTPKPEPKPTPKPEPKPTVCTEFYKGKDGYCYYVLNANTNGQKTYDEAVTYCKNEMLGELSPLYGGDAELAYLMLCTNCRDTCWYNKKPDLEHGRRCHLLSQEGYPLLQGCDQKVSQICRWQC

Radius of gyration: 29.36 Å; chains: 1; bounding box: 114×45×78 Å

Foldseek 3Di:
DDDDDDDDPPPPDPPPPQDPFPWDQDPLRKIKTKAFVSRVRFFFQVVQQVVLVVVVFGWAAAPPDPSDDNPRLPVRALVVQFKEFHPDAFDPQLATWGWIAGNNGDIATFHRGWRGMTMHIGHDDPDPDPDPDDDPDDDDDDDDDDDDDDDDDDDDDDDDDDDDDPDPDDDPDPQDDLDPADQWDDFPQQKIKGKQFNNNVRFFQQVCQQVCLCPVVVFGFAACDDGCNVVSCVRNALSSQFKEFHDDQFDPPPHTWGWIAGNPGDIDTDHRHTGGMTMRMDGD